Protein AF-A0A383EMK2-F1 (afdb_monomer)

Structure (mmCIF, N/CA/C/O backbone):
data_AF-A0A383EMK2-F1
#
_entry.id   AF-A0A383EMK2-F1
#
loop_
_atom_site.group_PDB
_atom_site.id
_atom_site.type_symbol
_atom_site.label_atom_id
_atom_site.label_alt_id
_atom_site.label_comp_id
_atom_site.label_asym_id
_atom_site.label_entity_id
_atom_site.label_seq_id
_atom_site.pdbx_PDB_ins_code
_atom_site.Cartn_x
_atom_site.Cartn_y
_atom_site.Cartn_z
_atom_site.occupancy
_atom_site.B_iso_or_equiv
_atom_site.auth_seq_id
_atom_site.auth_comp_id
_atom_site.auth_asym_id
_atom_site.auth_atom_id
_atom_site.pdbx_PDB_model_num
ATOM 1 N N . THR A 1 1 ? -12.833 -2.487 5.508 1.00 69.44 1 THR A N 1
ATOM 2 C CA . THR A 1 1 ? -12.033 -3.303 6.457 1.00 69.44 1 THR A CA 1
ATOM 3 C C . THR A 1 1 ? -12.880 -4.365 7.132 1.00 69.44 1 THR A C 1
ATOM 5 O O . THR A 1 1 ? -14.102 -4.265 7.089 1.00 69.44 1 THR A O 1
ATOM 8 N N . LEU A 1 2 ? -12.236 -5.344 7.783 1.00 83.69 2 LEU A N 1
ATOM 9 C CA . LEU A 1 2 ? -12.895 -6.412 8.552 1.00 83.69 2 LEU A CA 1
ATOM 10 C C . LEU A 1 2 ? -13.751 -5.887 9.716 1.00 83.69 2 LEU A C 1
ATOM 12 O O . LEU A 1 2 ? -14.764 -6.492 10.034 1.00 83.69 2 LEU A O 1
ATOM 16 N N . ASP A 1 3 ? -13.375 -4.755 10.318 1.00 90.62 3 ASP A N 1
ATOM 17 C CA . ASP A 1 3 ? -14.084 -4.168 11.465 1.00 90.62 3 ASP A CA 1
ATOM 18 C C . ASP A 1 3 ? -14.957 -2.952 11.113 1.00 90.62 3 ASP A C 1
ATOM 20 O O . ASP A 1 3 ? -15.908 -2.653 11.830 1.00 90.62 3 ASP A O 1
ATOM 24 N N . GLY A 1 4 ? -14.707 -2.272 9.990 1.00 88.44 4 GLY A N 1
ATOM 25 C CA . GLY A 1 4 ? -15.486 -1.094 9.591 1.00 88.44 4 GLY A CA 1
ATOM 26 C C . GLY A 1 4 ? -16.943 -1.422 9.270 1.00 88.44 4 GLY A C 1
ATOM 27 O O . GLY A 1 4 ? -17.842 -0.722 9.728 1.00 88.44 4 GLY A O 1
ATOM 28 N N . TYR A 1 5 ? -17.187 -2.518 8.543 1.00 88.44 5 TYR A N 1
ATOM 29 C CA . TYR A 1 5 ? -18.548 -2.939 8.196 1.00 88.44 5 TYR A CA 1
ATOM 30 C C . TYR A 1 5 ? -19.349 -3.423 9.423 1.00 88.44 5 TYR A C 1
ATOM 32 O O . TYR A 1 5 ? -20.454 -2.919 9.627 1.00 88.44 5 TYR A O 1
ATOM 40 N N . PRO A 1 6 ? -18.818 -4.296 10.307 1.00 88.88 6 PRO A N 1
ATOM 41 C CA . PRO A 1 6 ? -19.489 -4.631 11.566 1.00 88.88 6 PRO A CA 1
ATOM 42 C C . PRO A 1 6 ? -19.769 -3.419 12.465 1.00 88.88 6 PRO A C 1
ATOM 44 O O . PRO A 1 6 ? -20.856 -3.328 13.034 1.00 88.88 6 PRO A O 1
ATOM 47 N N . MET A 1 7 ? -18.834 -2.461 12.563 1.00 89.44 7 MET A N 1
ATOM 48 C CA . MET A 1 7 ? -19.042 -1.232 13.339 1.00 89.44 7 MET A CA 1
ATOM 49 C C . MET A 1 7 ? -20.172 -0.381 12.749 1.00 89.44 7 MET A C 1
ATOM 51 O O . MET A 1 7 ? -21.047 0.069 13.489 1.00 89.44 7 MET A O 1
ATOM 55 N N . ALA A 1 8 ? -20.207 -0.220 11.425 1.00 88.38 8 ALA A N 1
ATOM 56 C CA . ALA A 1 8 ? -21.297 0.471 10.748 1.00 88.38 8 ALA A CA 1
ATOM 57 C C . ALA A 1 8 ? -22.644 -0.225 11.005 1.00 88.38 8 ALA A C 1
ATOM 59 O O . ALA A 1 8 ? -23.593 0.420 11.448 1.00 88.38 8 ALA A O 1
ATOM 60 N N . LYS A 1 9 ? -22.701 -1.555 10.853 1.00 86.56 9 LYS A N 1
ATOM 61 C CA . LYS A 1 9 ? -23.906 -2.364 11.106 1.00 86.56 9 LYS A CA 1
ATOM 62 C C . LYS A 1 9 ? -24.389 -2.305 12.561 1.00 86.56 9 LYS A C 1
ATOM 64 O O . LYS A 1 9 ? -25.575 -2.467 12.820 1.00 86.56 9 LYS A O 1
ATOM 69 N N . SER A 1 10 ? -23.491 -2.032 13.508 1.00 85.50 10 SER A N 1
ATOM 70 C CA . SER A 1 10 ? -23.827 -1.800 14.920 1.00 85.50 10 SER A CA 1
ATOM 71 C C . SER A 1 10 ? -24.432 -0.412 15.208 1.00 85.50 10 SER A C 1
ATOM 73 O O . SER A 1 10 ? -24.594 -0.047 16.372 1.00 85.50 10 SER A O 1
ATOM 75 N N . GLY A 1 11 ? -24.756 0.370 14.170 1.00 84.88 11 GLY A N 1
ATOM 76 C CA . GLY A 1 11 ? -25.331 1.713 14.291 1.00 84.88 11 GLY A CA 1
ATOM 77 C C . GLY A 1 11 ? -24.292 2.812 14.519 1.00 84.88 11 GLY A C 1
ATOM 78 O O . GLY A 1 11 ? -24.632 3.867 15.047 1.00 84.88 11 GLY A O 1
ATOM 79 N N . ARG A 1 12 ? -23.019 2.565 14.170 1.00 87.38 12 ARG A N 1
ATOM 80 C CA . ARG A 1 12 ? -21.920 3.548 14.282 1.00 87.38 12 ARG A CA 1
ATOM 81 C C . ARG A 1 12 ? -21.165 3.782 12.957 1.00 87.38 12 ARG A C 1
ATOM 83 O O . ARG A 1 12 ? -19.934 3.645 12.926 1.00 87.38 12 ARG A O 1
ATOM 90 N N . PRO A 1 13 ? -21.861 4.044 11.833 1.00 88.38 13 PRO A N 1
ATOM 91 C CA . PRO A 1 13 ? -21.222 4.246 10.532 1.00 88.38 13 PRO A CA 1
ATOM 92 C C . PRO A 1 13 ? -20.320 5.486 10.483 1.00 88.38 13 PRO A C 1
ATOM 94 O O . PRO A 1 13 ? -19.224 5.411 9.920 1.00 88.38 13 PRO A O 1
ATOM 97 N N . GLY A 1 14 ? -20.720 6.602 11.099 1.00 88.50 14 GLY A N 1
ATOM 98 C CA . GLY A 1 14 ? -19.934 7.834 11.129 1.00 88.50 14 GLY A CA 1
ATOM 99 C C . GLY A 1 14 ? -18.599 7.633 11.836 1.00 88.50 14 GLY A C 1
ATOM 100 O O . GLY A 1 14 ? -17.550 8.005 11.309 1.00 88.50 14 GLY A O 1
ATOM 101 N N . ARG A 1 15 ? -18.602 6.958 12.986 1.00 89.88 15 ARG A N 1
ATOM 102 C CA . ARG A 1 15 ? -17.390 6.618 13.737 1.00 89.88 15 ARG A CA 1
ATOM 103 C C . ARG A 1 15 ? -16.463 5.707 12.942 1.00 89.88 15 ARG A C 1
ATOM 105 O O . ARG A 1 15 ? -15.258 5.953 12.921 1.00 89.88 15 ARG A O 1
ATOM 112 N N . ALA A 1 16 ? -17.001 4.678 12.285 1.00 90.50 16 ALA A N 1
ATOM 113 C CA . ALA A 1 16 ? -16.208 3.780 11.445 1.00 90.50 16 ALA A CA 1
ATOM 114 C C . ALA A 1 16 ? -15.499 4.554 10.322 1.00 90.50 16 ALA A C 1
ATOM 116 O O . ALA A 1 16 ? -14.305 4.356 10.082 1.00 90.50 16 ALA A O 1
ATOM 117 N N . LEU A 1 17 ? -16.219 5.483 9.690 1.00 90.25 17 LEU A N 1
ATOM 118 C CA . LEU A 1 17 ? -15.704 6.346 8.632 1.00 90.25 17 LEU A CA 1
ATOM 119 C C . LEU A 1 17 ? -14.649 7.334 9.155 1.00 90.25 17 LEU A C 1
ATOM 121 O O . LEU A 1 17 ? -13.588 7.470 8.553 1.00 90.25 17 LEU A O 1
ATOM 125 N N . GLY A 1 18 ? -14.894 7.969 10.303 1.00 91.62 18 GLY A N 1
ATOM 126 C CA . GLY A 1 18 ? -13.952 8.888 10.947 1.00 91.62 18 GLY A CA 1
ATOM 127 C C . GLY A 1 18 ? -12.638 8.222 11.355 1.00 91.62 18 GLY A C 1
ATOM 128 O O . GLY A 1 18 ? -11.560 8.766 11.103 1.00 91.62 18 GLY A O 1
ATOM 129 N N . LEU A 1 19 ? -12.716 7.017 11.933 1.00 92.88 19 LEU A N 1
ATOM 130 C CA . LEU A 1 19 ? -11.541 6.211 12.277 1.00 92.88 19 LEU A CA 1
ATOM 131 C C . LEU A 1 19 ? -10.760 5.831 11.022 1.00 92.88 19 LEU A C 1
ATOM 133 O O . LEU A 1 19 ? -9.536 5.940 11.014 1.00 92.88 19 LEU A O 1
ATOM 137 N N . GLY A 1 20 ? -11.468 5.414 9.968 1.00 93.00 20 GLY A N 1
ATOM 138 C CA . GLY A 1 20 ? -10.861 5.050 8.695 1.00 93.00 20 GLY A CA 1
ATOM 139 C C . GLY A 1 20 ? -10.121 6.222 8.061 1.00 93.00 20 GLY A C 1
ATOM 140 O O . GLY A 1 20 ? -8.910 6.149 7.890 1.00 93.00 20 GLY A O 1
ATOM 141 N N . ILE A 1 21 ? -10.815 7.335 7.806 1.00 92.31 21 ILE A N 1
ATOM 142 C CA . ILE A 1 21 ? -10.234 8.520 7.154 1.00 92.31 21 ILE A CA 1
ATOM 143 C C . ILE A 1 21 ? -9.060 9.079 7.960 1.00 92.31 21 ILE A C 1
ATOM 145 O O . ILE A 1 21 ? -8.007 9.369 7.391 1.00 92.31 21 ILE A O 1
ATOM 149 N N . GLY A 1 22 ? -9.210 9.216 9.281 1.00 93.12 22 GLY A N 1
ATOM 150 C CA . GLY A 1 22 ? -8.139 9.731 10.133 1.00 93.12 22 GLY A CA 1
ATOM 151 C C . GLY A 1 22 ? -6.908 8.821 10.141 1.00 93.12 22 GLY A C 1
ATOM 152 O O . GLY A 1 22 ? -5.779 9.306 10.049 1.00 93.12 22 GLY A O 1
ATOM 153 N N . ALA A 1 23 ? -7.113 7.501 10.182 1.00 94.75 23 ALA A N 1
ATOM 154 C CA . ALA A 1 23 ? -6.021 6.539 10.127 1.00 94.75 23 ALA A CA 1
ATOM 155 C C . ALA A 1 23 ? -5.340 6.520 8.755 1.00 94.75 23 ALA A C 1
ATOM 157 O O . ALA A 1 23 ? -4.110 6.494 8.700 1.00 94.75 23 ALA A O 1
ATOM 158 N N . SER A 1 24 ? -6.107 6.597 7.662 1.00 94.38 24 SER A N 1
ATOM 159 C CA . SER A 1 24 ? -5.567 6.715 6.306 1.00 94.38 24 SER A CA 1
ATOM 160 C C . SER A 1 24 ? -4.728 7.982 6.161 1.00 94.38 24 SER A C 1
ATOM 162 O O . SER A 1 24 ? -3.599 7.901 5.684 1.00 94.38 24 SER A O 1
ATOM 164 N N . LEU A 1 25 ? -5.222 9.139 6.618 1.00 95.00 25 LEU A N 1
ATOM 165 C CA . LEU A 1 25 ? -4.475 10.399 6.562 1.00 95.00 25 LEU A CA 1
ATOM 166 C C . LEU A 1 25 ? -3.134 10.278 7.292 1.00 95.00 25 LEU A C 1
ATOM 168 O O . LEU A 1 25 ? -2.093 10.601 6.723 1.00 95.00 25 LEU A O 1
ATOM 172 N N . PHE A 1 26 ? -3.147 9.762 8.522 1.00 94.56 26 PHE A N 1
ATOM 173 C CA . PHE A 1 26 ? -1.928 9.582 9.306 1.00 94.56 26 PHE A CA 1
ATOM 174 C C . PHE A 1 26 ? -0.954 8.602 8.639 1.00 94.56 26 PHE A C 1
ATOM 176 O O . PHE A 1 26 ? 0.229 8.909 8.509 1.00 94.56 26 PHE A O 1
ATOM 183 N N . GLY A 1 27 ? -1.445 7.454 8.159 1.00 95.19 27 GLY A N 1
ATOM 184 C CA . GLY A 1 27 ? -0.624 6.482 7.434 1.00 95.19 27 GLY A CA 1
ATOM 185 C C . GLY A 1 27 ? -0.005 7.062 6.165 1.00 95.19 27 GLY A C 1
ATOM 186 O O . GLY A 1 27 ? 1.178 6.853 5.903 1.00 95.19 27 GLY A O 1
ATOM 187 N N . GLY A 1 28 ? -0.771 7.878 5.439 1.00 94.88 28 GLY A N 1
ATOM 188 C CA . GLY A 1 28 ? -0.295 8.621 4.276 1.00 94.88 28 GLY A CA 1
ATOM 189 C C . GLY A 1 28 ? 0.852 9.563 4.635 1.00 94.88 28 GLY A C 1
ATOM 190 O O . GLY A 1 28 ? 1.915 9.475 4.027 1.00 94.88 28 GLY A O 1
ATOM 191 N N . VAL A 1 29 ? 0.681 10.399 5.664 1.00 95.69 29 VAL A N 1
ATOM 192 C CA . VAL A 1 29 ? 1.723 11.331 6.135 1.00 95.69 29 VAL A CA 1
ATOM 193 C C . VAL A 1 29 ? 2.997 10.589 6.547 1.00 95.69 29 VAL A C 1
ATOM 195 O O . VAL A 1 29 ? 4.083 10.973 6.122 1.00 95.69 29 VAL A O 1
ATOM 198 N N . ILE A 1 30 ? 2.888 9.505 7.322 1.00 95.06 30 ILE A N 1
ATOM 199 C CA . ILE A 1 30 ? 4.059 8.716 7.741 1.00 95.06 30 ILE A CA 1
ATOM 200 C C . ILE A 1 30 ? 4.774 8.092 6.537 1.00 95.06 30 ILE A C 1
ATOM 202 O O . ILE A 1 30 ? 5.998 8.164 6.451 1.00 95.06 30 I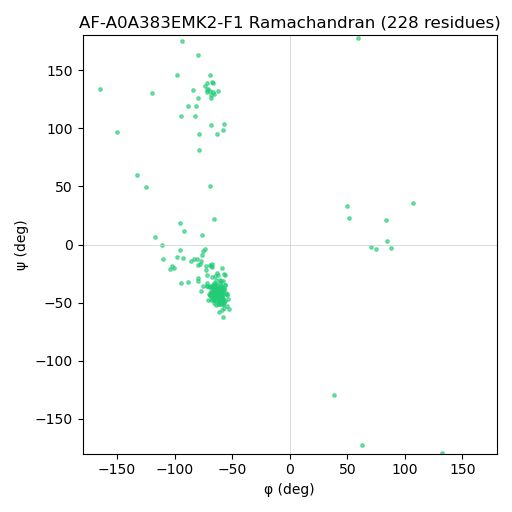LE A O 1
ATOM 206 N N . SER A 1 31 ? 4.034 7.523 5.584 1.00 95.25 31 SER A N 1
ATOM 207 C CA . SER A 1 31 ? 4.643 6.951 4.377 1.00 95.25 31 SER A CA 1
ATOM 208 C C . SER A 1 31 ? 5.314 8.003 3.494 1.00 95.25 31 SER A C 1
ATOM 210 O O . SER A 1 31 ? 6.365 7.734 2.922 1.00 95.25 31 SER A O 1
ATOM 212 N N . TRP A 1 32 ? 4.769 9.221 3.444 1.00 94.81 32 TRP A N 1
ATOM 213 C CA . TRP A 1 32 ? 5.391 10.352 2.759 1.00 94.81 32 TRP A CA 1
ATOM 214 C C . TRP A 1 32 ? 6.691 10.794 3.426 1.00 94.81 32 TRP A C 1
ATOM 216 O O . TRP A 1 32 ? 7.646 11.119 2.727 1.00 94.81 32 TRP A O 1
ATOM 226 N N . LEU A 1 33 ? 6.760 10.773 4.759 1.00 95.00 33 LEU A N 1
ATOM 227 C CA . LEU A 1 33 ? 8.008 11.033 5.481 1.00 95.00 33 LEU A CA 1
ATOM 228 C C . LEU A 1 33 ? 9.064 9.964 5.180 1.00 95.00 33 LEU A C 1
ATOM 230 O O . LEU A 1 33 ? 10.229 10.302 4.974 1.00 95.00 33 LEU A O 1
ATOM 234 N N . PHE A 1 34 ? 8.672 8.687 5.107 1.00 93.62 34 PHE A N 1
ATOM 235 C CA . PHE A 1 34 ? 9.577 7.628 4.654 1.00 93.62 34 PHE A CA 1
ATOM 236 C C . PHE A 1 34 ? 10.026 7.826 3.211 1.00 93.62 34 PHE A C 1
ATOM 238 O O . PHE A 1 34 ? 11.217 7.736 2.947 1.00 93.62 34 PHE A O 1
ATOM 245 N N . LEU A 1 35 ? 9.119 8.153 2.292 1.00 93.50 35 LEU A N 1
ATOM 246 C CA . LEU A 1 35 ? 9.479 8.462 0.911 1.00 93.50 35 LEU A CA 1
ATOM 247 C C . LEU A 1 35 ? 10.472 9.618 0.835 1.00 93.50 35 LEU A C 1
ATOM 249 O O . LEU A 1 35 ? 11.525 9.469 0.230 1.00 93.50 35 LEU A O 1
ATOM 253 N N . TRP A 1 36 ? 10.178 10.739 1.490 1.00 93.88 36 TRP A N 1
ATOM 254 C CA . TRP A 1 36 ? 11.055 11.907 1.479 1.00 93.88 36 TRP A CA 1
ATOM 255 C C . TRP A 1 36 ? 12.445 11.603 2.055 1.00 93.88 36 TRP A C 1
ATOM 257 O O . TRP A 1 36 ? 13.442 12.041 1.493 1.00 93.88 36 TRP A O 1
ATOM 267 N N . SER A 1 37 ? 12.520 10.822 3.136 1.00 93.12 37 SER A N 1
ATOM 268 C CA . SER A 1 37 ? 13.795 10.485 3.788 1.00 93.12 37 SER A CA 1
ATOM 269 C C . SER A 1 37 ? 14.589 9.373 3.099 1.00 93.12 37 SER A C 1
ATOM 271 O O . SER A 1 37 ? 15.813 9.357 3.205 1.00 93.12 37 SER A O 1
ATOM 273 N N . LEU A 1 38 ? 13.925 8.436 2.417 1.00 91.75 38 LEU A N 1
ATOM 274 C CA . LEU A 1 38 ? 14.565 7.267 1.808 1.00 91.75 38 LEU A CA 1
ATOM 275 C C . LEU A 1 38 ? 14.798 7.418 0.301 1.00 91.75 38 LEU A C 1
ATOM 277 O O . LEU A 1 38 ? 15.651 6.715 -0.233 1.00 91.75 38 LEU A O 1
ATOM 281 N N . ALA A 1 39 ? 14.092 8.322 -0.385 1.00 89.56 39 ALA A N 1
ATOM 282 C CA . ALA A 1 39 ? 14.208 8.479 -1.835 1.00 89.56 39 ALA A CA 1
ATOM 283 C C . ALA A 1 39 ? 15.637 8.818 -2.283 1.00 89.56 39 ALA A C 1
ATOM 285 O O . ALA A 1 39 ? 16.156 8.151 -3.173 1.00 89.56 39 ALA A O 1
ATOM 286 N N . GLU A 1 40 ? 16.284 9.808 -1.660 1.00 89.81 40 GLU A N 1
ATOM 287 C CA . GLU A 1 40 ? 17.647 10.228 -2.021 1.00 89.81 40 GLU A CA 1
ATOM 288 C C . GLU A 1 40 ? 18.694 9.128 -1.737 1.00 89.81 40 GLU A C 1
ATOM 290 O O . GLU A 1 40 ? 19.391 8.733 -2.674 1.00 89.81 40 GLU A O 1
ATOM 295 N N . PRO A 1 41 ? 18.751 8.516 -0.534 1.00 90.69 41 PRO A N 1
ATOM 296 C CA . PRO A 1 41 ? 19.665 7.399 -0.282 1.00 90.69 41 PRO A CA 1
ATOM 297 C C . PRO A 1 41 ? 19.481 6.202 -1.226 1.00 90.69 41 PRO A C 1
ATOM 299 O O . PRO A 1 41 ? 20.466 5.570 -1.615 1.00 90.69 41 PRO A O 1
ATOM 302 N N . LEU A 1 42 ? 18.237 5.860 -1.590 1.00 88.50 42 LEU A N 1
ATOM 303 C CA . LEU A 1 42 ? 17.991 4.782 -2.551 1.00 88.50 42 LEU A CA 1
ATOM 304 C C . LEU A 1 42 ? 18.377 5.180 -3.979 1.00 88.50 42 LEU A C 1
ATOM 306 O O . LEU A 1 42 ? 18.883 4.330 -4.710 1.00 88.50 42 LEU A O 1
ATOM 310 N N . ALA A 1 43 ? 18.179 6.438 -4.374 1.00 88.25 43 ALA A N 1
ATOM 311 C CA . ALA A 1 43 ? 18.588 6.918 -5.690 1.00 88.25 43 ALA A CA 1
ATOM 312 C C . ALA A 1 43 ? 20.113 6.840 -5.846 1.00 88.25 43 ALA A C 1
ATOM 314 O O . ALA A 1 43 ? 20.602 6.317 -6.847 1.00 88.25 43 ALA A O 1
ATOM 315 N N . ASP A 1 44 ? 20.873 7.228 -4.822 1.00 89.19 44 ASP A N 1
ATOM 316 C CA . ASP A 1 44 ? 22.331 7.065 -4.813 1.00 89.19 44 ASP A CA 1
ATOM 317 C C . ASP A 1 44 ? 22.749 5.594 -4.899 1.00 89.19 44 ASP A C 1
ATOM 319 O O . ASP A 1 44 ? 23.726 5.253 -5.574 1.00 89.19 44 ASP A O 1
ATOM 323 N N . LEU A 1 45 ? 22.009 4.699 -4.238 1.00 88.31 45 LEU A N 1
ATOM 324 C CA . LEU A 1 45 ? 22.244 3.261 -4.338 1.00 88.31 45 LEU A CA 1
ATOM 325 C C . LEU A 1 45 ? 21.964 2.741 -5.755 1.00 88.31 45 LEU A C 1
ATOM 327 O O . LEU A 1 45 ? 22.743 1.927 -6.248 1.00 88.31 45 LEU A O 1
ATOM 331 N N . SER A 1 46 ? 20.919 3.242 -6.424 1.00 86.12 46 SER A N 1
ATOM 332 C CA . SER A 1 46 ? 20.531 2.835 -7.785 1.00 86.12 46 SER A CA 1
ATOM 333 C C . SER A 1 46 ? 21.664 3.013 -8.801 1.00 86.12 46 SER A C 1
ATOM 335 O O . SER A 1 46 ? 21.851 2.169 -9.676 1.00 86.12 46 SER A O 1
ATOM 337 N N . THR A 1 47 ? 22.490 4.054 -8.629 1.00 86.06 47 THR A N 1
ATOM 338 C CA . THR A 1 47 ? 23.638 4.340 -9.508 1.00 86.06 47 THR A CA 1
ATOM 339 C C . THR A 1 47 ? 24.765 3.314 -9.393 1.00 86.06 47 THR A C 1
ATOM 341 O O . THR A 1 47 ? 25.611 3.216 -10.280 1.00 86.06 47 THR A O 1
ATOM 344 N N . LYS A 1 48 ? 24.784 2.543 -8.300 1.00 89.44 48 LYS A N 1
ATOM 345 C CA . LYS A 1 48 ? 25.774 1.492 -8.029 1.00 89.44 48 LYS A CA 1
ATOM 346 C C . LYS A 1 48 ? 25.261 0.102 -8.401 1.00 89.44 48 LYS A C 1
ATOM 348 O O . LYS A 1 48 ? 26.054 -0.836 -8.394 1.00 89.44 48 LYS A O 1
ATOM 353 N N . LEU A 1 49 ? 23.964 -0.035 -8.692 1.00 87.50 49 LEU A N 1
ATOM 354 C CA . LEU A 1 49 ? 23.357 -1.309 -9.063 1.00 87.50 49 LEU A CA 1
AT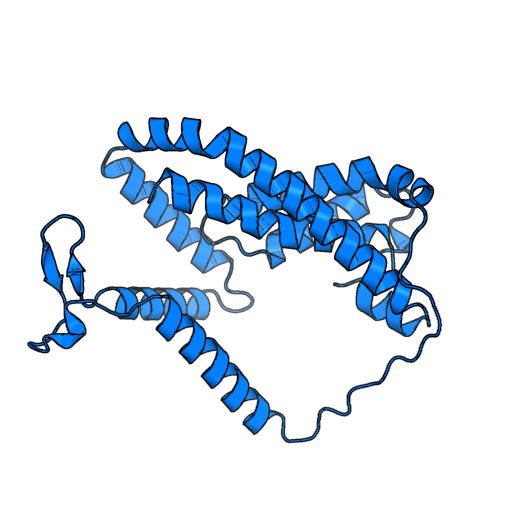OM 355 C C . LEU A 1 49 ? 23.803 -1.729 -10.463 1.00 87.50 49 LEU A C 1
ATOM 357 O O . LEU A 1 49 ? 23.744 -0.955 -11.420 1.00 87.50 49 LEU A O 1
ATOM 361 N N . GLY A 1 50 ? 24.239 -2.979 -10.583 1.00 88.44 50 GLY A N 1
ATOM 362 C CA . GLY A 1 50 ? 24.625 -3.578 -11.852 1.00 88.44 50 GLY A CA 1
ATOM 363 C C . GLY A 1 50 ? 23.479 -4.340 -12.529 1.00 88.44 50 GLY A C 1
ATOM 364 O O . GLY A 1 50 ? 22.415 -4.553 -11.942 1.00 88.44 50 GLY A O 1
ATOM 365 N N . PRO A 1 51 ? 23.702 -4.854 -13.753 1.00 86.81 51 PRO A N 1
ATOM 366 C CA . PRO A 1 51 ? 22.715 -5.669 -14.467 1.00 86.81 51 PRO A CA 1
ATOM 367 C C . PRO A 1 51 ? 22.240 -6.901 -13.681 1.00 86.81 51 PRO A C 1
ATOM 369 O O . PRO A 1 51 ? 21.073 -7.278 -13.766 1.00 86.81 51 PRO A O 1
ATOM 372 N N . PHE A 1 52 ? 23.132 -7.522 -12.898 1.00 90.38 52 PHE A N 1
ATOM 373 C CA . PHE A 1 52 ? 22.797 -8.675 -12.057 1.00 90.38 52 PHE A CA 1
ATOM 374 C C . PHE A 1 52 ? 21.831 -8.311 -10.919 1.00 90.38 52 PHE A C 1
ATOM 376 O O . PHE A 1 52 ? 20.938 -9.099 -10.594 1.00 90.38 52 PHE A O 1
ATOM 383 N N . ASP A 1 53 ? 21.964 -7.112 -10.350 1.00 87.81 53 ASP A N 1
ATOM 384 C CA . ASP A 1 53 ? 21.089 -6.635 -9.281 1.00 87.81 53 ASP A CA 1
ATOM 385 C C . ASP A 1 53 ? 19.692 -6.340 -9.829 1.00 87.81 53 ASP A C 1
ATOM 387 O O . ASP A 1 53 ? 18.709 -6.864 -9.304 1.00 87.81 53 ASP A O 1
ATOM 391 N N . TYR A 1 54 ? 19.597 -5.617 -10.953 1.00 84.31 54 TYR A N 1
ATOM 392 C CA . TYR A 1 54 ? 18.320 -5.375 -11.636 1.00 84.31 54 TYR A CA 1
ATOM 393 C C . TYR A 1 54 ? 17.640 -6.680 -12.068 1.00 84.31 54 TYR A C 1
ATOM 395 O O . TYR A 1 54 ? 16.425 -6.824 -11.908 1.00 84.31 54 TYR A O 1
ATOM 403 N N . PHE A 1 55 ? 18.404 -7.664 -12.557 1.00 87.38 55 PHE A N 1
ATOM 404 C CA . PHE A 1 55 ? 17.873 -8.993 -12.866 1.00 87.38 55 PHE A CA 1
ATOM 405 C C . PHE A 1 55 ? 17.297 -9.674 -11.620 1.00 87.38 55 PHE A C 1
ATOM 407 O O . PHE A 1 55 ? 16.161 -10.148 -11.646 1.00 87.38 55 PHE A O 1
ATOM 414 N N . SER A 1 56 ? 18.045 -9.682 -10.515 1.00 89.06 56 SER A N 1
ATOM 415 C CA . SER A 1 56 ? 17.628 -10.313 -9.259 1.00 89.06 56 SER A CA 1
ATOM 416 C C . SER A 1 56 ? 16.403 -9.629 -8.649 1.00 89.06 56 SER A C 1
ATOM 418 O O . SER A 1 56 ? 15.479 -10.308 -8.202 1.00 89.06 56 SER A O 1
ATOM 420 N N . MET A 1 57 ? 16.347 -8.294 -8.682 1.00 84.94 57 MET A N 1
ATOM 421 C CA . MET A 1 57 ? 15.197 -7.509 -8.223 1.00 84.94 57 MET A CA 1
ATOM 422 C C . MET A 1 57 ? 13.959 -7.766 -9.082 1.00 84.94 57 MET A C 1
ATOM 424 O O . MET A 1 57 ? 12.875 -7.976 -8.542 1.00 84.94 57 MET A O 1
ATOM 428 N N . THR A 1 58 ? 14.119 -7.823 -10.406 1.00 84.31 58 THR A N 1
ATOM 429 C CA . THR A 1 58 ? 13.019 -8.137 -11.330 1.00 84.31 58 THR A CA 1
ATOM 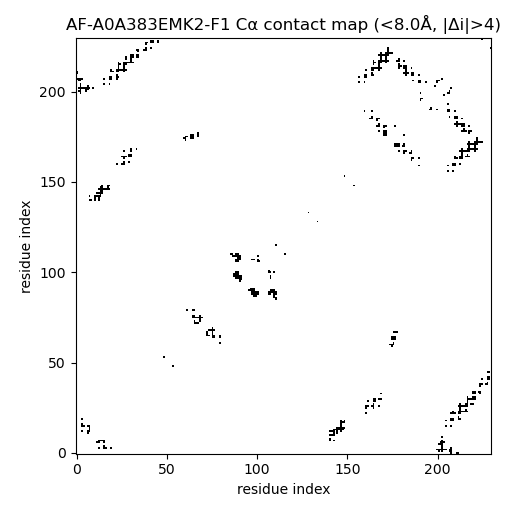430 C C . THR A 1 58 ? 12.514 -9.563 -11.114 1.00 84.31 58 THR A C 1
ATOM 432 O O . THR A 1 58 ? 11.308 -9.789 -11.044 1.00 84.31 58 THR A O 1
ATOM 435 N N . LEU A 1 59 ? 13.415 -10.534 -10.943 1.00 85.62 59 LEU A N 1
ATOM 436 C CA . LEU A 1 59 ? 13.051 -11.925 -10.673 1.00 85.62 59 LEU A CA 1
ATOM 437 C C . LEU A 1 59 ? 12.317 -12.068 -9.332 1.00 85.62 59 LEU A C 1
ATOM 439 O O . LEU A 1 59 ? 11.299 -12.757 -9.262 1.00 85.62 59 LEU A O 1
ATOM 443 N N . LEU A 1 60 ? 12.794 -11.386 -8.287 1.00 84.75 60 LEU A N 1
ATOM 444 C CA . LEU A 1 60 ? 12.125 -11.334 -6.988 1.00 84.75 60 LEU A CA 1
ATOM 445 C C . LEU A 1 60 ? 10.735 -10.699 -7.105 1.00 84.75 60 LEU A C 1
ATOM 447 O O . LEU A 1 60 ? 9.772 -11.253 -6.582 1.00 84.75 60 LEU A O 1
ATOM 451 N N . ALA A 1 61 ? 10.609 -9.581 -7.823 1.00 81.00 61 ALA A N 1
ATOM 452 C CA . ALA A 1 61 ? 9.330 -8.921 -8.072 1.00 81.00 61 ALA A CA 1
ATOM 453 C C . ALA A 1 61 ? 8.335 -9.859 -8.772 1.00 81.00 61 ALA A C 1
ATOM 455 O O . ALA A 1 61 ? 7.194 -9.992 -8.329 1.00 81.00 61 ALA A O 1
ATOM 456 N N . LEU A 1 62 ? 8.773 -10.566 -9.819 1.00 79.50 62 LEU A N 1
ATOM 457 C CA . LEU A 1 62 ? 7.951 -11.549 -10.530 1.00 79.50 62 LEU A CA 1
ATOM 458 C C . LEU A 1 62 ? 7.529 -12.713 -9.619 1.00 79.50 62 LEU A C 1
ATOM 460 O O . LEU A 1 62 ? 6.364 -13.112 -9.631 1.00 79.50 62 LEU A O 1
ATOM 464 N N . ALA A 1 63 ? 8.441 -13.220 -8.785 1.00 80.38 63 ALA A N 1
ATOM 465 C CA . ALA A 1 63 ? 8.138 -14.269 -7.813 1.00 80.38 63 ALA A CA 1
ATOM 466 C C . ALA A 1 63 ? 7.134 -13.808 -6.739 1.00 80.38 63 ALA A C 1
ATOM 468 O O . ALA A 1 63 ? 6.255 -14.574 -6.342 1.00 80.38 63 ALA A O 1
ATOM 469 N N . LEU A 1 64 ? 7.220 -12.554 -6.288 1.00 76.56 64 LEU A N 1
ATOM 470 C CA . LEU A 1 64 ? 6.271 -11.985 -5.330 1.00 76.56 64 LEU A CA 1
ATOM 471 C C . LEU A 1 64 ? 4.888 -11.785 -5.960 1.00 76.56 64 LEU A C 1
ATOM 473 O O . LEU A 1 64 ? 3.898 -12.198 -5.358 1.00 76.56 64 LEU A O 1
ATOM 477 N N . ILE A 1 65 ? 4.804 -11.267 -7.192 1.00 73.00 65 ILE A N 1
ATOM 478 C CA . ILE A 1 65 ? 3.537 -11.138 -7.942 1.00 73.00 65 ILE A CA 1
ATOM 479 C C . ILE A 1 65 ? 2.814 -12.488 -8.030 1.00 73.00 65 ILE A C 1
ATOM 481 O O . ILE A 1 65 ? 1.608 -12.574 -7.788 1.00 73.00 65 ILE A O 1
ATOM 485 N N . ALA A 1 66 ? 3.553 -13.558 -8.318 1.00 68.56 66 ALA A N 1
ATOM 486 C CA . ALA A 1 66 ? 3.018 -14.912 -8.352 1.00 68.56 66 ALA A CA 1
ATOM 487 C C . ALA A 1 66 ? 2.432 -15.378 -7.011 1.00 68.56 66 ALA A C 1
ATOM 489 O O . ALA A 1 66 ? 1.406 -16.061 -6.986 1.00 68.56 66 ALA A O 1
ATOM 490 N N . GLY A 1 67 ? 3.071 -14.999 -5.903 1.00 65.12 67 GLY A N 1
ATOM 491 C CA . GLY A 1 67 ? 2.624 -15.322 -4.548 1.00 65.12 67 GLY A CA 1
ATOM 492 C C . GLY A 1 67 ? 1.381 -14.546 -4.103 1.00 65.12 67 GLY A C 1
ATOM 493 O O . GLY A 1 67 ? 0.615 -15.044 -3.281 1.00 65.12 67 GLY A O 1
ATOM 494 N N . VAL A 1 68 ? 1.136 -13.355 -4.659 1.00 62.81 68 VAL A N 1
ATOM 495 C CA . VAL A 1 68 ? -0.015 -12.500 -4.299 1.00 62.81 68 VAL A CA 1
ATOM 496 C C . VAL A 1 68 ? -1.321 -12.928 -4.983 1.00 62.81 68 VAL A C 1
ATOM 498 O O . VAL A 1 68 ? -2.405 -12.516 -4.566 1.00 62.81 68 VAL A O 1
ATOM 501 N N . GLY A 1 69 ? -1.251 -13.817 -5.979 1.00 56.81 69 GLY A N 1
ATOM 502 C CA . GLY A 1 69 ? -2.380 -14.333 -6.759 1.00 56.81 69 GLY A CA 1
ATOM 503 C C . GLY A 1 69 ? -3.353 -15.264 -6.017 1.00 56.81 69 GLY A C 1
ATOM 504 O O . GLY A 1 69 ? -3.671 -16.329 -6.535 1.00 56.81 69 GLY A O 1
ATOM 505 N N . GLY A 1 70 ? -3.857 -14.875 -4.842 1.00 61.22 70 GLY A N 1
ATOM 506 C CA . GLY A 1 70 ? -5.018 -15.472 -4.167 1.00 61.22 70 GLY A CA 1
ATOM 507 C C . GLY A 1 70 ? -5.135 -17.002 -4.263 1.00 61.22 70 GLY A C 1
ATOM 508 O O . GLY A 1 70 ? -4.202 -17.738 -3.965 1.00 61.22 70 GLY A O 1
ATOM 509 N N . SER A 1 71 ? -6.308 -17.495 -4.671 1.00 58.66 71 SER A N 1
ATOM 510 C CA . SER A 1 71 ? -6.626 -18.931 -4.737 1.00 58.66 71 SER A CA 1
ATOM 511 C C . SER A 1 71 ? -5.993 -19.683 -5.916 1.00 58.66 71 SER A C 1
ATOM 513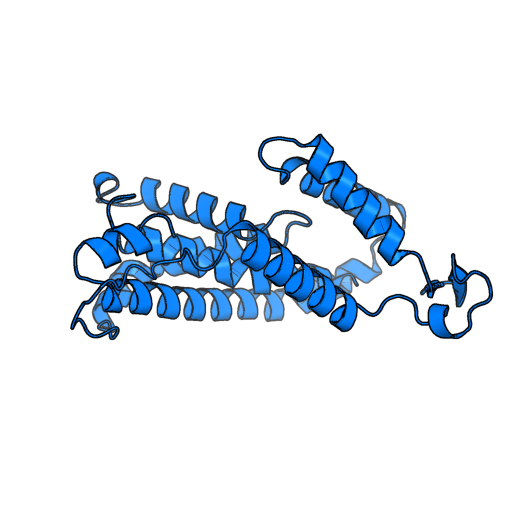 O O . SER A 1 71 ? -6.143 -20.901 -6.005 1.00 58.66 71 SER A O 1
ATOM 515 N N . SER A 1 72 ? -5.312 -18.996 -6.843 1.00 69.56 72 SER A N 1
ATOM 516 C CA . SER A 1 72 ? -4.692 -19.630 -8.010 1.00 69.56 72 SER A CA 1
ATOM 517 C C . SER A 1 72 ? -3.447 -18.860 -8.471 1.00 69.56 72 SER A C 1
ATOM 519 O O . SER A 1 72 ? -3.571 -17.917 -9.261 1.00 69.56 72 SER A O 1
ATOM 521 N N . PRO A 1 73 ? -2.236 -19.287 -8.064 1.00 71.06 73 PRO A N 1
ATOM 522 C CA . PRO A 1 73 ? -0.990 -18.643 -8.484 1.00 71.06 73 PRO A CA 1
ATOM 523 C C . PRO A 1 73 ? -0.825 -18.634 -10.011 1.00 71.06 73 PRO A C 1
ATOM 525 O O . PRO A 1 73 ? -0.304 -17.676 -10.573 1.00 71.06 73 PRO A O 1
ATOM 528 N N . ALA A 1 74 ? -1.356 -19.646 -10.710 1.00 79.25 74 ALA A N 1
ATOM 529 C CA . ALA A 1 74 ? -1.357 -19.710 -12.172 1.00 79.25 74 ALA A CA 1
ATOM 530 C C . ALA A 1 74 ? -2.084 -18.520 -12.829 1.00 79.25 74 ALA A C 1
ATOM 532 O O . ALA A 1 74 ? -1.622 -18.004 -13.845 1.00 79.25 74 ALA A O 1
ATOM 533 N N . LYS A 1 75 ? -3.190 -18.042 -12.239 1.00 75.94 75 LYS A N 1
ATOM 534 C CA . LYS A 1 75 ? -3.899 -16.851 -12.738 1.00 75.94 75 LYS A CA 1
ATOM 535 C C . LYS A 1 75 ? -3.085 -15.577 -12.515 1.00 75.94 75 LYS A C 1
ATOM 537 O O . LYS A 1 75 ? -3.098 -14.707 -13.379 1.00 75.94 75 LYS A O 1
ATOM 542 N N . GLY A 1 76 ? -2.365 -15.491 -11.394 1.00 75.81 76 GLY A N 1
ATOM 543 C CA . GLY A 1 76 ? -1.442 -14.389 -11.108 1.00 75.81 76 GLY A CA 1
ATOM 544 C C . GLY A 1 76 ? -0.312 -14.310 -12.134 1.00 75.81 76 GLY A C 1
ATOM 545 O O . GLY A 1 76 ? -0.099 -13.256 -12.728 1.00 75.81 76 GLY A O 1
ATOM 546 N N . TRP A 1 77 ? 0.337 -15.443 -12.423 1.00 77.31 77 TRP A N 1
ATOM 547 C CA . TRP A 1 77 ? 1.349 -15.537 -13.480 1.00 77.31 77 TRP A CA 1
ATOM 548 C C . TRP A 1 77 ? 0.796 -15.146 -14.849 1.00 77.31 77 TRP A C 1
ATOM 550 O O . TRP A 1 77 ? 1.398 -14.320 -15.528 1.00 77.31 77 TRP A O 1
ATOM 560 N N . LEU A 1 78 ? -0.356 -15.695 -15.250 1.00 84.75 78 LEU A N 1
ATOM 561 C CA . LEU A 1 78 ? -0.965 -15.382 -16.545 1.00 84.75 78 LEU A CA 1
ATOM 562 C C . LEU A 1 78 ? -1.274 -13.885 -16.677 1.00 84.75 78 LEU A C 1
ATOM 564 O O . LEU A 1 78 ? -0.942 -13.282 -17.693 1.00 84.75 78 LEU A O 1
ATOM 568 N N . ALA A 1 79 ? -1.860 -13.275 -15.644 1.00 80.62 79 ALA A N 1
ATOM 569 C CA . ALA A 1 79 ? -2.129 -11.840 -15.625 1.00 80.62 79 ALA A CA 1
ATOM 570 C C . ALA A 1 79 ? -0.835 -11.012 -15.692 1.00 80.62 79 ALA A C 1
ATOM 572 O O . ALA A 1 79 ? -0.781 -10.031 -16.430 1.00 80.62 79 ALA A O 1
ATOM 573 N N . GLY A 1 80 ? 0.217 -11.432 -14.981 1.00 79.81 80 GLY A N 1
ATOM 574 C CA . GLY A 1 80 ? 1.539 -10.807 -15.039 1.00 79.81 80 GLY A CA 1
ATOM 575 C C . GLY A 1 80 ? 2.169 -10.880 -16.432 1.00 79.81 80 GLY A C 1
ATOM 576 O O . GLY A 1 80 ? 2.638 -9.865 -16.941 1.00 79.81 80 GLY A O 1
ATOM 577 N N . PHE A 1 81 ? 2.118 -12.043 -17.088 1.00 85.12 81 PHE A N 1
ATOM 578 C CA . PHE A 1 81 ? 2.614 -12.214 -18.458 1.00 85.12 81 PHE A CA 1
ATOM 579 C C . PHE A 1 81 ? 1.823 -11.388 -19.471 1.00 85.12 81 PHE A C 1
ATOM 581 O O . PHE A 1 81 ? 2.429 -10.755 -20.331 1.00 85.12 81 PHE A O 1
ATOM 588 N N . ILE A 1 82 ? 0.492 -11.350 -19.357 1.00 86.00 82 ILE A N 1
ATOM 589 C CA . ILE A 1 82 ? -0.351 -10.504 -20.213 1.00 86.00 82 ILE A CA 1
ATOM 590 C C . ILE A 1 82 ? 0.001 -9.028 -19.999 1.00 86.00 82 ILE A C 1
ATOM 592 O O . ILE A 1 82 ? 0.197 -8.305 -20.969 1.00 86.00 82 ILE A O 1
ATOM 596 N N . GLY A 1 83 ? 0.137 -8.585 -18.746 1.00 84.00 83 GLY A N 1
ATOM 597 C CA . GLY A 1 83 ? 0.526 -7.212 -18.422 1.00 84.00 83 GLY A CA 1
ATOM 598 C C . GLY A 1 83 ? 1.894 -6.837 -18.993 1.00 84.00 83 GLY A C 1
ATOM 599 O O . GLY A 1 83 ? 2.027 -5.791 -19.621 1.00 84.00 83 GLY A O 1
ATOM 600 N N . MET A 1 84 ? 2.887 -7.718 -18.845 1.00 83.00 84 MET A N 1
ATOM 601 C CA . MET A 1 84 ? 4.220 -7.535 -19.421 1.00 83.00 84 MET A CA 1
ATOM 602 C C . MET A 1 84 ? 4.161 -7.462 -20.946 1.00 83.00 84 MET A C 1
ATOM 604 O O . MET A 1 84 ? 4.729 -6.547 -21.531 1.00 83.00 84 MET A O 1
ATOM 608 N N . PHE A 1 85 ? 3.435 -8.378 -21.589 1.00 86.12 85 PHE A N 1
ATOM 609 C CA . PHE A 1 85 ? 3.271 -8.386 -23.040 1.00 86.12 85 PHE A CA 1
ATOM 610 C C . PHE A 1 85 ? 2.627 -7.090 -23.548 1.00 86.12 85 PHE A C 1
ATOM 612 O O . PHE A 1 85 ? 3.098 -6.511 -24.524 1.00 86.12 85 PHE A O 1
ATOM 619 N N . CYS A 1 86 ? 1.615 -6.583 -22.842 1.00 85.25 86 CYS A N 1
ATOM 620 C CA . CYS A 1 86 ? 0.981 -5.301 -23.140 1.00 85.25 86 CYS A CA 1
ATOM 621 C C . CYS A 1 86 ? 1.880 -4.084 -22.859 1.00 85.25 86 CYS A C 1
ATOM 623 O O . CYS A 1 86 ? 1.582 -3.013 -23.367 1.00 85.25 86 CYS A O 1
ATOM 625 N N . ALA A 1 87 ? 2.955 -4.207 -22.076 1.00 84.62 87 ALA A N 1
ATOM 626 C CA . ALA A 1 87 ? 3.881 -3.107 -21.781 1.00 84.62 87 ALA A CA 1
ATOM 627 C C . ALA A 1 87 ? 5.083 -3.033 -22.743 1.00 84.62 87 ALA A C 1
ATOM 629 O O . ALA A 1 87 ? 5.819 -2.051 -22.725 1.00 84.62 87 ALA A O 1
ATOM 630 N N . LEU A 1 88 ? 5.301 -4.063 -23.568 1.00 86.38 88 LEU A N 1
ATOM 631 C CA . LEU A 1 88 ? 6.426 -4.139 -24.506 1.00 86.38 88 LEU A CA 1
ATOM 632 C C . LEU A 1 88 ? 6.344 -3.196 -25.724 1.00 86.38 88 LEU A C 1
ATOM 634 O O . LEU A 1 88 ? 7.415 -2.794 -26.185 1.00 86.38 88 LEU A O 1
ATOM 638 N N . PRO A 1 89 ? 5.161 -2.874 -26.291 1.00 91.00 89 PRO A N 1
ATOM 639 C CA . PRO A 1 89 ? 5.084 -1.991 -27.452 1.00 91.00 89 PRO A CA 1
ATOM 640 C C . PRO A 1 89 ? 5.612 -0.580 -27.173 1.00 91.00 89 PRO A C 1
ATOM 642 O O . PRO A 1 89 ? 5.207 0.038 -26.189 1.00 91.00 89 PRO A O 1
ATOM 645 N N . GLY A 1 90 ? 6.470 -0.070 -28.061 1.00 89.75 90 GLY A N 1
ATOM 646 C CA . GLY A 1 90 ? 7.047 1.279 -28.000 1.00 89.75 90 GLY A CA 1
ATOM 647 C C . GLY A 1 90 ? 8.562 1.311 -28.207 1.00 89.75 90 GLY A C 1
ATOM 648 O O . GLY A 1 90 ? 9.205 0.283 -28.432 1.00 89.75 90 GLY A O 1
ATOM 649 N N . ALA A 1 91 ? 9.148 2.506 -28.145 1.00 86.25 91 ALA A N 1
ATOM 650 C CA . ALA A 1 91 ? 10.597 2.685 -28.202 1.00 86.25 91 ALA A CA 1
ATOM 651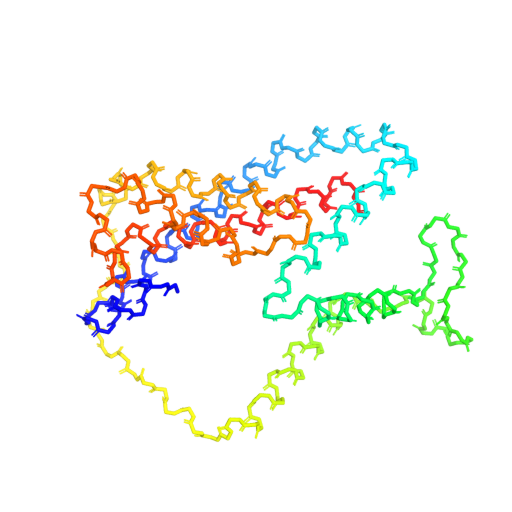 C C . ALA A 1 91 ? 11.277 2.204 -26.909 1.00 86.25 91 ALA A C 1
ATOM 653 O O . ALA A 1 91 ? 10.862 2.545 -25.799 1.00 86.25 91 ALA A O 1
ATOM 654 N N . HIS A 1 92 ? 12.356 1.429 -27.036 1.00 84.06 92 HIS A N 1
ATOM 655 C CA . HIS A 1 92 ? 13.115 0.981 -25.874 1.00 84.06 92 HIS A CA 1
ATOM 656 C C . HIS A 1 92 ? 13.786 2.162 -25.147 1.00 84.06 92 HIS A C 1
ATOM 658 O O . HIS A 1 92 ? 14.547 2.886 -25.790 1.00 84.06 92 HIS A O 1
ATOM 664 N N . PRO A 1 93 ? 13.633 2.314 -23.814 1.00 76.25 93 PRO A N 1
ATOM 665 C CA . PRO A 1 93 ? 14.175 3.469 -23.092 1.00 76.25 93 PRO A CA 1
ATOM 666 C C . PRO A 1 93 ? 15.696 3.633 -23.196 1.00 76.25 93 PRO A C 1
ATOM 668 O O . PRO A 1 93 ? 16.183 4.757 -23.184 1.00 76.25 93 PRO A O 1
ATOM 671 N N . ALA A 1 94 ? 16.450 2.530 -23.308 1.00 76.31 94 ALA A N 1
ATOM 672 C CA . ALA A 1 94 ? 17.913 2.589 -23.343 1.00 76.31 94 ALA A CA 1
ATOM 673 C C . ALA A 1 94 ? 18.510 2.623 -24.760 1.00 76.31 94 ALA A C 1
ATOM 675 O O . ALA A 1 94 ? 19.562 3.220 -24.955 1.00 76.31 94 ALA A O 1
ATOM 676 N N . SER A 1 95 ? 17.881 1.966 -25.742 1.00 83.44 95 SER A N 1
ATOM 677 C CA . SER A 1 95 ? 18.433 1.849 -27.107 1.00 83.44 95 SER A CA 1
ATOM 678 C C . SER A 1 95 ? 17.670 2.653 -28.158 1.00 83.44 95 SER A C 1
ATOM 680 O O . SER A 1 95 ? 18.161 2.797 -29.270 1.00 83.44 95 SER A O 1
ATOM 682 N N . GLY A 1 96 ? 16.474 3.157 -27.843 1.00 83.12 96 GLY A N 1
ATOM 683 C CA . GLY A 1 96 ? 15.607 3.872 -28.784 1.00 83.12 96 GLY A CA 1
ATOM 684 C C . GLY A 1 96 ? 14.983 2.994 -29.873 1.00 83.12 96 GLY A C 1
ATOM 685 O O . GLY A 1 96 ? 14.196 3.488 -30.673 1.00 83.12 96 GLY A O 1
ATOM 686 N N . GLU A 1 97 ? 15.303 1.699 -29.913 1.00 86.94 97 GLU A N 1
ATOM 687 C CA . GLU A 1 97 ? 14.788 0.794 -30.938 1.00 86.94 97 GLU A CA 1
ATOM 688 C C . GLU A 1 97 ? 13.289 0.517 -30.737 1.00 86.94 97 GLU A C 1
ATOM 690 O O . GLU A 1 97 ? 12.874 0.216 -29.609 1.00 86.94 97 GLU A O 1
ATOM 695 N N . PRO A 1 98 ? 12.474 0.575 -31.806 1.00 86.75 98 PRO A N 1
ATOM 696 C CA . PRO A 1 98 ? 11.054 0.269 -31.726 1.00 86.75 98 PRO A CA 1
ATOM 697 C C . PRO A 1 98 ? 10.839 -1.226 -31.473 1.00 86.75 98 PRO A C 1
ATOM 699 O O . PRO A 1 98 ? 11.410 -2.086 -32.146 1.00 86.75 98 PRO A O 1
ATOM 702 N N . ARG A 1 99 ? 9.976 -1.550 -30.510 1.00 90.25 99 ARG A N 1
ATOM 703 C CA . ARG A 1 99 ? 9.588 -2.921 -30.167 1.00 90.25 99 ARG A CA 1
ATOM 704 C C . ARG A 1 99 ? 8.098 -3.096 -30.364 1.00 90.25 99 ARG A C 1
ATOM 706 O O . ARG A 1 99 ? 7.318 -2.300 -29.860 1.00 90.25 99 ARG A O 1
ATOM 713 N N . LEU A 1 100 ? 7.705 -4.154 -31.075 1.00 88.19 100 LEU A N 1
ATOM 714 C CA . LEU A 1 100 ? 6.299 -4.526 -31.287 1.00 88.19 100 LEU A CA 1
ATOM 715 C C . LEU A 1 100 ? 5.408 -3.357 -31.766 1.00 88.19 100 LEU A C 1
ATOM 717 O O . LEU A 1 100 ? 4.233 -3.306 -31.419 1.00 88.19 100 LEU A O 1
ATOM 721 N N . THR A 1 101 ? 5.950 -2.417 -32.548 1.00 87.38 101 THR A N 1
ATOM 722 C CA . THR A 1 101 ? 5.181 -1.287 -33.107 1.00 87.38 101 THR A CA 1
ATOM 723 C C . THR A 1 101 ? 4.484 -1.657 -34.417 1.00 87.38 101 THR A C 1
ATOM 725 O O . THR A 1 101 ? 3.589 -0.952 -34.868 1.00 87.38 101 THR A O 1
ATOM 728 N N . PHE A 1 102 ? 4.866 -2.788 -35.026 1.00 86.94 102 PHE A N 1
ATOM 729 C CA . PHE A 1 102 ? 4.263 -3.362 -36.238 1.00 86.94 102 PHE A CA 1
ATOM 730 C C . PHE A 1 102 ? 4.139 -2.383 -37.426 1.00 86.94 102 PHE A C 1
ATOM 732 O O . PHE A 1 102 ? 3.332 -2.604 -38.324 1.00 86.94 102 PHE A O 1
ATOM 739 N N . GLY A 1 103 ? 4.951 -1.318 -37.450 1.00 84.81 103 GLY A N 1
ATOM 740 C CA . GLY A 1 103 ? 4.921 -0.276 -38.481 1.00 84.81 103 GLY A CA 1
ATOM 741 C C . GLY A 1 103 ? 3.898 0.844 -38.249 1.00 84.81 103 GLY A C 1
ATOM 742 O O . GLY A 1 103 ? 3.788 1.728 -39.095 1.00 84.81 103 GLY A O 1
ATOM 743 N N . PHE A 1 104 ? 3.173 0.839 -37.126 1.00 88.94 104 PHE A N 1
ATOM 744 C CA . PHE A 1 104 ? 2.277 1.928 -36.732 1.00 88.94 104 PHE A CA 1
ATOM 745 C C . PHE A 1 104 ? 3.037 2.988 -35.930 1.00 88.94 104 PHE A C 1
ATOM 747 O O . PHE A 1 104 ? 3.526 2.708 -34.836 1.00 88.94 104 PHE A O 1
ATOM 754 N N . VAL A 1 105 ? 3.082 4.219 -36.442 1.00 85.75 105 VAL A N 1
ATOM 755 C CA . VAL A 1 105 ? 3.782 5.351 -35.802 1.00 85.75 105 VAL A CA 1
ATOM 756 C C . VAL A 1 105 ? 3.162 5.690 -34.443 1.00 85.75 105 VAL A C 1
ATOM 758 O O . VAL A 1 105 ? 3.857 6.037 -33.492 1.00 85.75 105 VAL A O 1
ATOM 761 N N . GLU A 1 106 ? 1.848 5.526 -34.302 1.00 85.56 106 GLU A N 1
ATOM 762 C CA . GLU A 1 106 ? 1.133 5.740 -33.043 1.00 85.56 106 GLU A CA 1
ATOM 763 C C . GLU A 1 106 ? 1.580 4.768 -31.942 1.00 85.56 106 GLU A C 1
ATOM 765 O O . GLU A 1 106 ? 1.458 5.083 -30.757 1.00 85.56 106 GLU A O 1
ATOM 770 N N . MET A 1 107 ? 2.116 3.600 -32.316 1.00 85.56 107 MET A N 1
ATOM 771 C CA . MET A 1 107 ? 2.629 2.608 -31.372 1.00 85.56 107 MET A CA 1
ATOM 772 C C . MET A 1 107 ? 4.062 2.892 -30.916 1.00 85.56 107 MET A C 1
ATOM 774 O O . MET A 1 107 ? 4.483 2.298 -29.927 1.00 85.56 107 MET A O 1
ATOM 778 N N . ASP A 1 108 ? 4.796 3.812 -31.552 1.00 86.00 108 ASP A N 1
ATOM 779 C CA . ASP A 1 108 ? 6.168 4.159 -31.144 1.00 86.00 108 ASP A CA 1
ATOM 780 C C . ASP A 1 108 ? 6.208 4.778 -29.737 1.00 86.00 108 ASP A C 1
ATOM 782 O O . ASP A 1 108 ? 7.157 4.565 -28.980 1.00 86.00 108 ASP A O 1
ATOM 786 N N . ALA A 1 109 ? 5.137 5.479 -29.347 1.00 83.62 109 ALA A N 1
ATOM 787 C CA . ALA A 1 109 ? 4.951 6.009 -27.995 1.00 83.62 109 ALA A CA 1
ATOM 788 C C . ALA A 1 109 ? 4.539 4.939 -26.963 1.00 83.62 109 ALA A C 1
ATOM 790 O O . ALA A 1 109 ? 4.490 5.229 -25.764 1.00 83.62 109 ALA A O 1
ATOM 791 N N . GLY A 1 110 ? 4.223 3.725 -27.421 1.00 87.62 110 GLY A N 1
ATOM 792 C CA . GLY A 1 110 ? 3.722 2.635 -26.599 1.00 87.62 110 GLY A CA 1
ATOM 793 C C . GLY A 1 110 ? 2.379 2.925 -25.931 1.00 87.62 110 GLY A C 1
ATOM 794 O O . GLY A 1 110 ? 1.712 3.940 -26.161 1.00 87.62 110 GLY A O 1
ATOM 795 N N . PHE A 1 111 ? 1.961 2.015 -25.056 1.00 86.88 111 PHE A N 1
ATOM 796 C CA . PHE A 1 111 ? 0.750 2.212 -24.270 1.00 86.88 111 PHE A CA 1
ATOM 797 C C . PHE A 1 111 ? 1.029 3.083 -23.047 1.00 86.88 111 PHE A C 1
ATOM 799 O O . PHE A 1 111 ? 1.668 2.669 -22.081 1.00 86.88 111 PHE A O 1
ATOM 806 N N . ARG A 1 112 ? 0.493 4.306 -23.056 1.00 83.50 112 ARG A N 1
ATOM 807 C CA . ARG A 1 112 ? 0.610 5.214 -21.910 1.00 83.50 112 ARG A CA 1
ATOM 808 C C . ARG A 1 112 ? -0.166 4.661 -20.713 1.00 83.50 112 ARG A C 1
ATOM 810 O O . ARG A 1 112 ? -1.350 4.343 -20.822 1.00 83.50 112 ARG A O 1
ATOM 817 N N . LEU A 1 113 ? 0.486 4.643 -19.552 1.00 80.31 113 LEU A N 1
ATOM 818 C CA . LEU A 1 113 ? -0.054 4.073 -18.315 1.00 80.31 113 LEU A CA 1
ATOM 819 C C . LEU A 1 113 ? -1.433 4.639 -17.934 1.00 80.31 113 LEU A C 1
ATOM 821 O O . LEU A 1 113 ? -2.343 3.875 -17.630 1.00 80.31 113 LEU A O 1
ATOM 825 N N . LEU A 1 114 ? -1.611 5.965 -17.985 1.00 84.75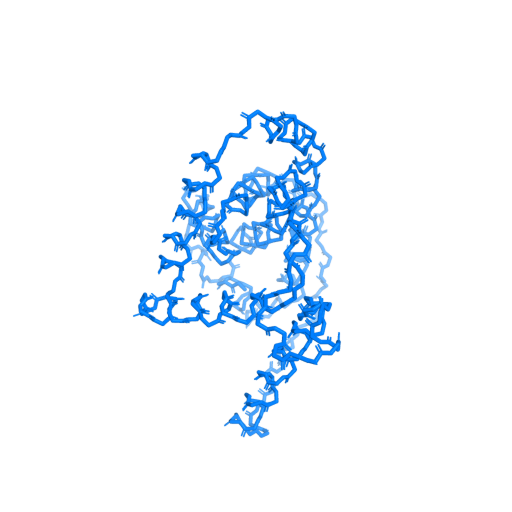 114 LEU A N 1
ATOM 826 C CA . LEU A 1 114 ? -2.871 6.621 -17.607 1.00 84.75 114 LEU A CA 1
ATOM 827 C C . LEU A 1 114 ? -4.073 6.125 -18.442 1.00 84.75 114 LEU A C 1
ATOM 829 O O . LEU A 1 114 ? -5.025 5.625 -17.841 1.00 84.75 114 LEU A O 1
ATOM 833 N N . PRO A 1 115 ? -4.054 6.198 -19.791 1.00 87.12 115 PRO A N 1
ATOM 834 C CA . PRO A 1 115 ? -5.110 5.617 -20.621 1.00 87.12 115 PRO A CA 1
ATOM 835 C C . PRO A 1 115 ? -5.379 4.134 -20.356 1.00 87.12 115 PRO A C 1
ATOM 837 O O . PRO A 1 115 ? -6.541 3.742 -20.270 1.00 87.12 115 PRO A O 1
ATOM 840 N N . VAL A 1 116 ? -4.328 3.319 -20.193 1.00 87.25 116 VAL A N 1
ATOM 841 C CA . VAL A 1 116 ? -4.471 1.879 -19.919 1.00 87.25 116 VAL A CA 1
ATOM 842 C C . VAL A 1 116 ? -5.204 1.648 -18.604 1.00 87.25 116 VAL A C 1
ATOM 844 O O . VAL A 1 116 ? -6.174 0.894 -18.574 1.00 87.25 116 VAL A O 1
ATOM 847 N N . LEU A 1 117 ? -4.789 2.323 -17.529 1.00 83.06 117 LEU A N 1
ATOM 848 C CA . LEU A 1 117 ? -5.439 2.207 -16.224 1.00 83.06 117 LEU A CA 1
ATOM 849 C C . LEU A 1 117 ? -6.910 2.622 -16.309 1.00 83.06 117 LEU A C 1
ATOM 851 O O . LEU A 1 117 ? -7.777 1.869 -15.869 1.00 83.06 117 LEU A O 1
ATOM 855 N N . ILE A 1 118 ? -7.207 3.770 -16.925 1.00 87.75 118 ILE A N 1
ATOM 856 C CA . ILE A 1 118 ? -8.588 4.243 -17.104 1.00 87.75 118 ILE A CA 1
ATOM 857 C C . ILE A 1 118 ? -9.416 3.203 -17.869 1.00 87.75 118 ILE A C 1
ATOM 859 O O . ILE A 1 118 ? -10.513 2.864 -17.429 1.00 87.75 118 ILE A O 1
ATOM 863 N N . GLY A 1 119 ? -8.887 2.662 -18.970 1.00 89.19 119 GLY A N 1
ATOM 864 C CA . GLY A 1 119 ? -9.561 1.649 -19.780 1.00 89.19 119 GLY A CA 1
ATOM 865 C C . GLY A 1 119 ? -9.849 0.370 -19.000 1.00 89.19 119 GLY A C 1
ATOM 866 O O . GLY A 1 119 ? -10.988 -0.089 -18.983 1.00 89.19 119 GLY A O 1
ATOM 867 N N . VAL A 1 120 ? -8.854 -0.175 -18.296 1.00 85.88 120 VAL A N 1
ATOM 868 C CA . VAL A 1 120 ? -9.002 -1.408 -17.503 1.00 85.88 120 VAL A CA 1
ATOM 869 C C . VAL A 1 120 ? -10.011 -1.223 -16.368 1.00 85.88 120 VAL A C 1
ATOM 871 O O . VAL A 1 120 ? -10.877 -2.079 -16.180 1.00 85.88 120 VAL A O 1
ATOM 874 N N . PHE A 1 121 ? -9.957 -0.106 -15.637 1.00 82.62 121 PHE A N 1
ATOM 875 C CA . PHE A 1 121 ? -10.901 0.157 -14.547 1.00 82.62 121 PHE A CA 1
ATOM 876 C C . PHE A 1 121 ? -12.320 0.431 -15.054 1.00 82.62 121 PHE A C 1
ATOM 878 O O . PHE A 1 121 ? -13.277 -0.100 -14.488 1.00 82.62 121 PHE A O 1
ATOM 885 N N . ALA A 1 122 ? -12.473 1.225 -16.117 1.00 88.06 122 ALA A N 1
ATOM 886 C CA . ALA A 1 122 ? -13.780 1.534 -16.689 1.00 88.06 122 ALA A CA 1
ATOM 887 C C . ALA A 1 122 ? -14.433 0.287 -17.295 1.00 88.06 122 ALA A C 1
ATOM 889 O O . ALA A 1 122 ? -15.581 -0.013 -16.976 1.00 88.06 122 ALA A O 1
ATOM 890 N N . LEU A 1 123 ? -13.696 -0.480 -18.107 1.00 88.06 123 LEU A N 1
ATOM 891 C CA . LEU A 1 123 ? -14.197 -1.721 -18.704 1.00 88.06 123 LEU A CA 1
ATOM 892 C C . LEU A 1 123 ? -14.512 -2.765 -17.637 1.00 88.06 123 LEU A C 1
ATOM 894 O O . LEU A 1 123 ? -15.576 -3.374 -17.684 1.00 88.06 123 LEU A O 1
ATOM 898 N N . GLY A 1 124 ? -13.630 -2.941 -16.649 1.00 84.62 124 GLY A N 1
ATOM 899 C CA . GLY A 1 124 ? -13.866 -3.863 -15.540 1.00 84.62 124 GLY A CA 1
ATOM 900 C C . GLY A 1 124 ? -15.133 -3.512 -14.762 1.00 84.62 124 GLY A C 1
ATOM 901 O O . GLY A 1 124 ? -15.928 -4.398 -14.451 1.00 84.62 124 GLY A O 1
ATOM 902 N N . LYS A 1 125 ? -15.362 -2.218 -14.509 1.00 81.81 125 LYS A N 1
ATOM 903 C CA . LYS A 1 125 ? -16.590 -1.739 -13.872 1.00 81.81 125 LYS A CA 1
ATOM 904 C C . LYS A 1 125 ? -17.821 -2.001 -14.737 1.00 81.81 125 LYS A C 1
ATOM 906 O O . LYS A 1 125 ? -18.774 -2.577 -14.237 1.00 81.81 125 LYS A O 1
ATOM 911 N N . ILE A 1 126 ? -17.787 -1.649 -16.021 1.00 87.12 126 ILE A N 1
ATOM 912 C CA . ILE A 1 126 ? -18.918 -1.861 -16.940 1.00 87.12 126 ILE A CA 1
ATOM 913 C C . ILE A 1 126 ? -19.287 -3.346 -17.020 1.00 87.12 126 ILE A C 1
ATOM 915 O O . ILE A 1 126 ? -20.457 -3.693 -16.904 1.00 87.12 126 ILE A O 1
ATOM 919 N N . LEU A 1 127 ? -18.302 -4.233 -17.182 1.00 87.50 127 LEU A N 1
ATOM 920 C CA . LEU A 1 127 ? -18.538 -5.679 -17.238 1.00 87.50 127 LEU A CA 1
ATOM 921 C C . LEU A 1 127 ? -19.163 -6.205 -15.944 1.00 87.50 127 LEU A C 1
ATOM 923 O O . LEU A 1 127 ? -20.061 -7.044 -15.989 1.00 87.50 127 LEU A O 1
ATOM 927 N N . ARG A 1 128 ? -18.710 -5.693 -14.798 1.00 83.06 128 ARG A N 1
ATOM 928 C CA . ARG A 1 128 ? -19.254 -6.055 -13.492 1.00 83.06 128 ARG A CA 1
ATOM 929 C C . ARG A 1 128 ? -20.680 -5.541 -13.299 1.00 83.06 128 ARG A C 1
ATOM 931 O O . ARG A 1 128 ? -21.531 -6.313 -12.873 1.00 83.06 128 ARG A O 1
ATOM 938 N N . ASP A 1 129 ? -20.948 -4.292 -13.669 1.00 83.06 129 ASP A N 1
ATOM 939 C CA . ASP A 1 129 ? -22.280 -3.681 -13.594 1.00 83.06 129 ASP A CA 1
ATOM 940 C C . ASP A 1 129 ? -23.279 -4.433 -14.501 1.00 83.06 129 ASP A C 1
ATOM 942 O O . ASP A 1 129 ? -24.427 -4.662 -14.119 1.00 83.06 129 ASP A O 1
ATOM 946 N N . LEU A 1 130 ? -22.833 -4.897 -15.676 1.00 86.06 130 LEU A N 1
ATOM 947 C CA . LEU A 1 130 ? -23.626 -5.751 -16.570 1.00 86.06 130 LEU A CA 1
ATOM 948 C C . LEU A 1 130 ? -23.896 -7.144 -15.979 1.00 86.06 130 LEU A C 1
ATOM 950 O O . LEU A 1 130 ? -24.970 -7.698 -16.204 1.00 86.06 130 LEU A O 1
ATOM 954 N N . GLN A 1 131 ? -22.938 -7.716 -15.241 1.00 83.50 131 GLN A N 1
ATOM 955 C CA . GLN A 1 131 ? -23.065 -9.042 -14.628 1.00 83.50 131 GLN A CA 1
ATOM 956 C C . GLN A 1 131 ? -23.939 -9.032 -13.366 1.00 83.50 131 GLN A C 1
ATOM 958 O O . GLN A 1 131 ? -24.709 -9.965 -13.150 1.00 83.50 131 GLN A O 1
ATOM 963 N N . GLU A 1 132 ? -23.809 -8.008 -12.521 1.00 78.06 132 GLU A N 1
ATOM 964 C CA . GLU A 1 132 ? -24.554 -7.899 -11.260 1.00 78.06 132 GLU A CA 1
ATOM 965 C C . GLU A 1 132 ? -26.008 -7.448 -11.482 1.00 78.06 132 GLU A C 1
ATOM 967 O O . GLU A 1 132 ? -26.846 -7.653 -10.599 1.00 78.06 132 GLU A O 1
ATOM 972 N N . GLY A 1 133 ? -26.332 -6.884 -12.656 1.00 64.94 133 GLY A N 1
ATOM 973 C CA . GLY A 1 133 ? -27.635 -6.280 -12.936 1.00 64.94 133 GLY A CA 1
ATOM 974 C C . GLY A 1 133 ? -27.949 -5.136 -11.963 1.00 64.94 133 GLY A C 1
ATOM 975 O O . GLY A 1 133 ? -27.214 -4.869 -11.017 1.00 64.94 133 GLY A O 1
ATOM 976 N N . ASN A 1 134 ? -29.082 -4.453 -12.131 1.00 59.66 134 ASN A N 1
ATOM 977 C CA . ASN A 1 134 ? -29.529 -3.372 -11.230 1.00 59.66 134 ASN A CA 1
ATOM 978 C C . ASN A 1 134 ? -29.878 -3.839 -9.784 1.00 59.66 134 ASN A C 1
ATOM 980 O O . ASN A 1 134 ? -30.642 -3.184 -9.080 1.00 59.66 134 ASN A O 1
ATOM 984 N N . SER A 1 135 ? -29.353 -4.980 -9.329 1.00 53.03 135 SER A N 1
ATOM 985 C CA . SER A 1 135 ? -29.671 -5.654 -8.063 1.00 53.03 135 SER A CA 1
ATOM 986 C C . SER A 1 135 ? -28.779 -5.270 -6.882 1.00 53.03 135 SER A C 1
ATOM 988 O O . SER A 1 135 ? -28.862 -5.901 -5.829 1.00 53.03 135 SER A O 1
ATOM 990 N N . SER A 1 136 ? -27.965 -4.218 -6.981 1.00 54.19 136 SER A N 1
ATOM 991 C CA . SER A 1 136 ? -27.363 -3.629 -5.785 1.00 54.19 136 SER A CA 1
ATOM 992 C C . SER A 1 136 ? -28.398 -2.751 -5.079 1.00 54.19 136 SER A C 1
ATOM 994 O O . SER A 1 136 ? -28.420 -1.527 -5.199 1.00 54.19 136 SER A O 1
ATOM 996 N N . SER A 1 137 ? -29.281 -3.378 -4.298 1.00 48.84 137 SER A N 1
ATOM 997 C CA . SER A 1 137 ? -29.926 -2.670 -3.196 1.00 48.84 137 SER A CA 1
ATOM 998 C C . SER A 1 137 ? -28.800 -2.174 -2.293 1.00 48.84 137 SER A C 1
ATOM 1000 O O . SER A 1 137 ? -28.226 -2.955 -1.534 1.00 48.84 137 SER A O 1
ATOM 1002 N N . ILE A 1 138 ? -28.416 -0.904 -2.437 1.00 57.62 138 ILE A N 1
ATOM 1003 C CA . ILE A 1 138 ? -27.492 -0.248 -1.517 1.00 57.62 138 ILE A CA 1
ATOM 1004 C C . ILE A 1 138 ? -28.149 -0.372 -0.146 1.00 57.62 138 ILE A C 1
ATOM 1006 O O . ILE A 1 138 ? -29.142 0.302 0.129 1.00 57.62 138 ILE A O 1
ATOM 1010 N N . GLU A 1 139 ? -27.645 -1.291 0.676 1.00 58.84 139 GLU A N 1
ATOM 1011 C CA . GLU A 1 139 ? -28.064 -1.448 2.060 1.00 58.84 139 GLU A CA 1
ATOM 1012 C C . GLU A 1 139 ? -27.671 -0.140 2.754 1.00 58.84 139 GLU A C 1
ATOM 1014 O O . GLU A 1 139 ? -26.505 0.094 3.078 1.00 58.84 139 GLU A O 1
ATOM 1019 N N . ARG A 1 140 ? -28.626 0.792 2.850 1.00 60.22 140 ARG A N 1
ATOM 1020 C CA . ARG A 1 140 ? -28.418 2.062 3.536 1.00 60.22 140 ARG A CA 1
ATOM 1021 C C . ARG A 1 140 ? -28.281 1.744 5.014 1.00 60.22 140 ARG A C 1
ATOM 1023 O O . ARG A 1 140 ? -29.257 1.441 5.691 1.00 60.22 140 ARG A O 1
ATOM 1030 N N . ILE A 1 141 ? -27.043 1.769 5.488 1.00 66.81 141 ILE A N 1
ATOM 1031 C CA . ILE A 1 141 ? -26.746 1.729 6.911 1.00 66.81 141 ILE A CA 1
ATOM 1032 C C . ILE A 1 141 ? -26.989 3.146 7.433 1.00 66.81 141 ILE A C 1
ATOM 1034 O O . ILE A 1 141 ? -26.124 4.011 7.306 1.00 66.81 141 ILE A O 1
ATOM 1038 N N . ASP A 1 142 ? -28.189 3.384 7.960 1.00 64.88 142 ASP A N 1
ATOM 1039 C CA . ASP A 1 142 ? -28.528 4.642 8.623 1.00 64.88 142 ASP A CA 1
ATOM 1040 C C . ASP A 1 142 ? -27.847 4.726 9.997 1.00 64.88 142 ASP A C 1
ATOM 1042 O O . ASP A 1 142 ? -27.823 3.769 10.776 1.00 64.88 142 ASP A O 1
ATOM 1046 N N . GLY A 1 143 ? -27.292 5.896 10.297 1.00 65.00 143 GLY A N 1
ATOM 1047 C CA . GLY A 1 143 ? -26.724 6.234 11.595 1.00 65.00 143 GLY A CA 1
ATOM 1048 C C . GLY A 1 143 ? -26.519 7.739 11.697 1.00 65.00 143 GLY A C 1
ATOM 1049 O O . GLY A 1 143 ? -26.020 8.363 10.765 1.00 65.00 143 GLY A O 1
ATOM 1050 N N . ASP A 1 144 ? -26.930 8.318 12.822 1.00 67.56 144 ASP A N 1
ATOM 1051 C CA . ASP A 1 144 ? -26.875 9.766 13.082 1.00 67.56 144 ASP A CA 1
ATOM 1052 C C . ASP A 1 144 ? -25.599 10.155 13.865 1.00 67.56 144 ASP A C 1
ATOM 1054 O O . ASP A 1 144 ? -25.516 11.190 14.532 1.00 67.56 144 ASP A O 1
ATOM 1058 N N . ASP A 1 145 ? -24.587 9.276 13.854 1.00 78.62 145 ASP A N 1
ATOM 1059 C CA . ASP A 1 145 ? -23.351 9.472 14.597 1.00 78.62 145 ASP A CA 1
ATOM 1060 C C . ASP A 1 145 ? -22.358 10.347 13.823 1.00 78.62 145 ASP A C 1
ATOM 1062 O O . ASP A 1 145 ? -22.088 10.173 12.635 1.00 78.62 145 ASP A O 1
ATOM 1066 N N . LYS A 1 146 ? -21.782 11.331 14.518 1.00 77.31 146 LYS A N 1
ATOM 1067 C CA . LYS A 1 146 ? -20.818 12.249 13.907 1.00 77.31 146 LYS A CA 1
ATOM 1068 C C . LYS A 1 146 ? -19.496 11.517 13.636 1.00 77.31 146 LYS A C 1
ATOM 1070 O O . LYS A 1 146 ? -18.995 10.835 14.529 1.00 77.31 146 LYS A O 1
ATOM 1075 N N . PRO A 1 147 ? -18.847 11.746 12.480 1.00 74.12 147 PRO A N 1
ATOM 1076 C CA . PRO A 1 147 ? -17.552 11.140 12.161 1.00 74.12 147 PRO A CA 1
ATOM 1077 C C . PRO A 1 147 ? -16.377 11.743 12.946 1.00 74.12 147 PRO A C 1
ATOM 1079 O O . PRO A 1 147 ? -15.238 11.300 12.817 1.00 74.12 147 PRO A O 1
ATOM 1082 N N . TRP A 1 148 ? -16.630 12.770 13.756 1.00 73.56 148 TRP A N 1
ATOM 1083 C CA . TRP A 1 148 ? -15.600 13.480 14.499 1.00 73.56 148 TRP A CA 1
ATOM 1084 C C . TRP A 1 148 ? -15.216 12.737 15.777 1.00 73.56 148 TRP A C 1
ATOM 1086 O O . TRP A 1 148 ? -16.025 12.563 16.686 1.00 73.56 148 TRP A O 1
ATOM 1096 N N . LEU A 1 149 ? -13.946 12.351 15.853 1.00 75.81 149 LEU A N 1
ATOM 1097 C CA . LEU A 1 149 ? -13.329 11.735 17.024 1.00 75.81 149 LEU A CA 1
ATOM 1098 C C . LEU A 1 149 ? -12.571 12.790 17.831 1.00 75.81 149 LEU A C 1
ATOM 1100 O O . LEU A 1 149 ? -11.963 13.702 17.270 1.00 75.81 149 LEU A O 1
ATOM 1104 N N . SER A 1 150 ? -12.565 12.646 19.155 1.00 78.94 150 SER A N 1
ATOM 1105 C CA . SER A 1 150 ? -11.782 13.527 20.023 1.00 78.94 150 SER A CA 1
ATOM 1106 C C . SER A 1 150 ? -10.282 13.306 19.813 1.00 78.94 150 SER A C 1
ATOM 1108 O O . SER A 1 150 ? -9.818 12.168 19.750 1.00 78.94 150 SER A O 1
ATOM 1110 N N . LEU A 1 151 ? -9.491 14.384 19.802 1.00 78.19 151 LEU A N 1
ATOM 1111 C CA . LEU A 1 151 ? -8.021 14.308 19.768 1.00 78.19 151 LEU A CA 1
ATOM 1112 C C . LEU A 1 151 ? -7.445 13.482 20.929 1.00 78.19 151 LEU A C 1
ATOM 1114 O O . LEU A 1 151 ? -6.360 12.917 20.813 1.00 78.19 151 LEU A O 1
ATOM 1118 N N . HIS A 1 152 ? -8.164 13.393 22.051 1.00 80.62 152 HIS A N 1
ATOM 1119 C CA . HIS A 1 152 ? -7.766 12.554 23.177 1.00 80.62 152 HIS A CA 1
ATOM 1120 C C . HIS A 1 152 ? -7.877 11.057 22.858 1.00 80.62 152 HIS A C 1
ATOM 1122 O O . HIS A 1 152 ? -7.021 10.281 23.271 1.00 80.62 152 HIS A O 1
ATOM 1128 N N . GLU A 1 153 ? -8.885 10.657 22.081 1.00 82.94 153 GLU A N 1
ATOM 1129 C CA . GLU A 1 153 ? -9.075 9.263 21.671 1.00 82.94 153 GLU A CA 1
ATOM 1130 C C . GLU A 1 153 ? -7.919 8.793 20.777 1.00 82.94 153 GLU A C 1
ATOM 1132 O O . GLU A 1 153 ? -7.367 7.712 20.973 1.00 82.94 153 GLU A O 1
ATOM 1137 N N . TRP A 1 154 ? -7.452 9.664 19.878 1.00 86.25 154 TRP A N 1
ATOM 1138 C CA . TRP A 1 154 ? -6.302 9.384 19.017 1.00 86.25 154 TRP A CA 1
ATOM 1139 C C . TRP A 1 154 ? -5.010 9.115 19.791 1.00 86.25 154 TRP A C 1
ATOM 1141 O O . TRP A 1 154 ? -4.220 8.271 19.366 1.00 86.25 154 TRP A O 1
ATOM 1151 N N . LYS A 1 155 ? -4.805 9.758 20.952 1.00 85.38 155 LYS A N 1
ATOM 1152 C CA . LYS A 1 155 ? -3.608 9.538 21.786 1.00 85.38 155 LYS A CA 1
ATOM 1153 C C . LYS A 1 155 ? -3.470 8.083 22.232 1.00 85.38 155 LYS A C 1
ATOM 1155 O O . LYS A 1 155 ? -2.354 7.572 22.268 1.00 85.38 155 LYS A O 1
ATOM 1160 N N . GLY A 1 156 ? -4.588 7.405 22.503 1.00 84.94 156 GLY A N 1
ATOM 1161 C CA . GLY A 1 156 ? -4.603 5.983 22.860 1.00 84.94 156 GLY A CA 1
ATOM 1162 C C . GLY A 1 156 ? -4.182 5.055 21.717 1.00 84.94 156 GLY A C 1
ATOM 1163 O O . GLY A 1 156 ? -3.762 3.927 21.961 1.00 84.94 156 GLY A O 1
ATOM 1164 N N . HIS A 1 157 ? -4.234 5.536 20.472 1.00 91.25 157 HIS A N 1
ATOM 1165 C CA . HIS A 1 157 ? -3.961 4.744 19.276 1.00 91.25 157 HIS A CA 1
ATOM 1166 C C . HIS A 1 157 ? -2.670 5.127 18.546 1.00 91.25 157 HIS A C 1
ATOM 1168 O O . HIS A 1 157 ? -2.328 4.462 17.569 1.00 91.25 157 HIS A O 1
ATOM 1174 N N . LEU A 1 158 ? -1.912 6.125 19.018 1.00 91.75 158 LEU A N 1
ATOM 1175 C CA . LEU A 1 158 ? -0.678 6.591 18.363 1.00 91.75 158 LEU A CA 1
ATOM 1176 C C . LEU A 1 158 ? 0.341 5.468 18.132 1.00 91.75 158 LEU A C 1
ATOM 1178 O O . LEU A 1 158 ? 0.913 5.368 17.049 1.00 91.75 158 LEU A O 1
ATOM 1182 N N . GLY A 1 159 ? 0.526 4.580 19.114 1.00 93.44 159 GLY A N 1
ATOM 1183 C CA . GLY A 1 159 ? 1.422 3.430 18.962 1.00 93.44 159 GLY A CA 1
ATOM 1184 C C . GLY A 1 159 ? 0.953 2.453 17.877 1.00 93.44 159 GLY A C 1
ATOM 1185 O O . GLY A 1 159 ? 1.763 1.955 17.096 1.00 93.44 159 GLY A O 1
ATOM 1186 N N . ASN A 1 160 ? -0.360 2.214 17.783 1.00 95.25 160 ASN A N 1
ATOM 1187 C CA . ASN A 1 160 ? -0.937 1.354 16.750 1.00 95.25 160 ASN A CA 1
ATOM 1188 C C . ASN A 1 160 ? -0.845 2.002 15.362 1.00 95.25 160 ASN 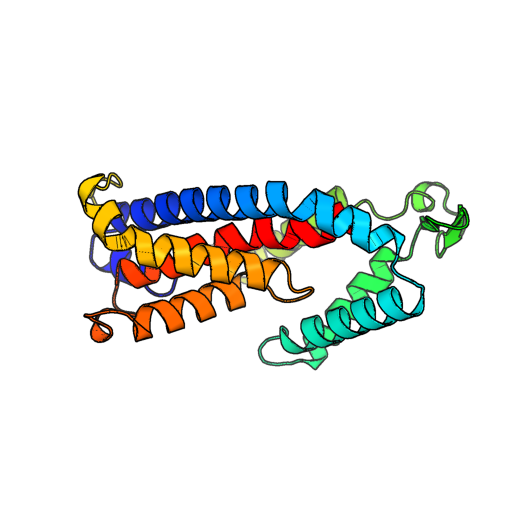A C 1
ATOM 1190 O O . ASN A 1 160 ? -0.475 1.324 14.406 1.00 95.25 160 ASN A O 1
ATOM 1194 N N . LEU A 1 161 ? -1.134 3.302 15.271 1.00 95.06 161 LEU A N 1
ATOM 1195 C CA . LEU A 1 161 ? -1.018 4.104 14.056 1.00 95.06 161 LEU A CA 1
ATOM 1196 C C . LEU A 1 161 ? 0.397 4.063 13.496 1.00 95.06 161 LEU A C 1
ATOM 1198 O O . LEU A 1 161 ? 0.584 3.688 12.342 1.00 95.06 161 LEU A O 1
ATOM 1202 N N . PHE A 1 162 ? 1.392 4.407 14.314 1.00 96.12 162 PHE A N 1
ATOM 1203 C CA . PHE A 1 162 ? 2.782 4.439 13.876 1.00 96.12 162 PHE A CA 1
ATOM 1204 C C . PHE A 1 162 ? 3.249 3.054 13.427 1.00 96.12 162 PHE A C 1
ATOM 1206 O O . PHE A 1 162 ? 3.696 2.896 12.295 1.00 96.12 162 PHE A O 1
ATOM 1213 N N . ARG A 1 163 ? 3.047 2.020 14.256 1.00 96.38 163 ARG A N 1
ATOM 1214 C CA . ARG A 1 163 ? 3.418 0.640 13.909 1.00 96.38 163 ARG A CA 1
ATOM 1215 C C . ARG A 1 163 ? 2.771 0.182 12.604 1.00 96.38 163 ARG A C 1
ATOM 1217 O O . ARG A 1 163 ? 3.451 -0.382 11.755 1.00 96.38 163 ARG A O 1
ATOM 1224 N N . SER A 1 164 ? 1.469 0.398 12.453 1.00 96.94 164 SER A N 1
ATOM 1225 C CA . SER A 1 164 ? 0.724 -0.058 11.277 1.00 96.94 164 SER A CA 1
ATOM 1226 C C . SER A 1 164 ? 1.130 0.709 10.020 1.00 96.94 164 SER A C 1
ATOM 1228 O O . SER A 1 164 ? 1.285 0.103 8.964 1.00 96.94 164 SER A O 1
ATOM 1230 N N . SER A 1 165 ? 1.419 2.007 10.146 1.00 96.81 165 SER A N 1
ATOM 1231 C CA . SER A 1 165 ? 1.959 2.825 9.053 1.00 96.81 165 SER A CA 1
ATOM 1232 C C . SER A 1 165 ? 3.359 2.368 8.633 1.00 96.81 165 SER A C 1
ATOM 1234 O O . SER A 1 165 ? 3.643 2.299 7.439 1.00 96.81 165 SER A O 1
ATOM 1236 N N . CYS A 1 166 ? 4.223 1.992 9.583 1.00 95.88 166 CYS A N 1
ATOM 1237 C CA . CYS A 1 166 ? 5.535 1.410 9.284 1.00 95.88 166 CYS A CA 1
ATOM 1238 C C . CYS A 1 166 ? 5.408 0.059 8.572 1.00 95.88 166 CYS A C 1
ATOM 1240 O O . CYS A 1 166 ? 6.085 -0.165 7.573 1.00 95.88 166 CYS A O 1
ATOM 1242 N N . ILE A 1 167 ? 4.512 -0.817 9.043 1.00 95.50 167 ILE A N 1
ATOM 1243 C CA . ILE A 1 167 ? 4.226 -2.104 8.390 1.00 95.50 167 ILE A CA 1
ATOM 1244 C C . ILE A 1 167 ? 3.742 -1.873 6.955 1.00 95.50 167 ILE A C 1
ATOM 1246 O O . ILE A 1 167 ? 4.263 -2.498 6.036 1.00 95.50 167 ILE A O 1
ATOM 1250 N N . GLY A 1 168 ? 2.789 -0.958 6.757 1.00 94.81 168 GLY A N 1
ATOM 1251 C CA . GLY A 1 168 ? 2.271 -0.610 5.434 1.00 94.81 168 GLY A CA 1
ATOM 1252 C C . GLY A 1 168 ? 3.346 -0.043 4.512 1.00 94.81 168 GLY A C 1
ATOM 1253 O O . GLY A 1 168 ? 3.491 -0.519 3.395 1.00 94.81 168 GLY A O 1
ATOM 1254 N N . SER A 1 169 ? 4.151 0.908 4.992 1.00 94.88 169 SER A N 1
ATOM 1255 C CA . SER A 1 169 ? 5.228 1.522 4.198 1.00 94.88 169 SER A CA 1
ATOM 1256 C C . SER A 1 169 ? 6.289 0.499 3.791 1.00 94.88 169 SER A C 1
ATOM 1258 O O . SER A 1 169 ? 6.703 0.468 2.636 1.00 94.88 169 SER A O 1
ATOM 1260 N N . PHE A 1 170 ? 6.695 -0.376 4.716 1.00 92.94 170 PHE A N 1
ATOM 1261 C CA . PHE A 1 170 ? 7.669 -1.429 4.435 1.00 92.94 170 PHE A CA 1
ATOM 1262 C C . PHE A 1 170 ? 7.126 -2.454 3.440 1.00 92.94 170 PHE A C 1
ATOM 1264 O O . PHE A 1 170 ? 7.803 -2.790 2.476 1.00 92.94 170 PHE A O 1
ATOM 1271 N N . ILE A 1 171 ? 5.892 -2.923 3.644 1.00 91.50 171 ILE A N 1
ATOM 1272 C CA . ILE A 1 171 ? 5.251 -3.864 2.723 1.00 91.50 171 ILE A CA 1
ATOM 1273 C C . ILE A 1 171 ? 5.041 -3.226 1.347 1.00 91.50 171 ILE A C 1
ATOM 1275 O O . ILE A 1 171 ? 5.252 -3.899 0.348 1.00 91.50 171 ILE A O 1
ATOM 1279 N N . GLY A 1 172 ? 4.693 -1.940 1.284 1.00 90.06 172 GLY A N 1
ATOM 1280 C CA . GLY A 1 172 ? 4.555 -1.213 0.024 1.00 90.06 172 GLY A CA 1
ATOM 1281 C C . GLY A 1 172 ? 5.864 -1.082 -0.742 1.00 90.06 172 GLY A C 1
ATOM 1282 O O . GLY A 1 172 ? 5.856 -1.187 -1.962 1.00 90.06 172 GLY A O 1
ATOM 1283 N N . ALA A 1 173 ? 6.990 -0.919 -0.044 1.00 89.06 173 ALA A N 1
ATOM 1284 C CA . ALA A 1 173 ? 8.306 -0.892 -0.678 1.00 89.06 173 ALA A CA 1
ATOM 1285 C C . ALA A 1 173 ? 8.714 -2.252 -1.277 1.00 89.06 173 ALA A C 1
ATOM 1287 O O . ALA A 1 173 ? 9.627 -2.305 -2.102 1.00 89.06 173 ALA A O 1
ATOM 1288 N N . LEU A 1 174 ? 8.055 -3.353 -0.888 1.00 85.81 174 LEU A N 1
ATOM 1289 C CA . LEU A 1 174 ? 8.292 -4.662 -1.487 1.00 85.81 174 LEU A CA 1
ATOM 1290 C C . LEU A 1 174 ? 7.552 -4.778 -2.829 1.00 85.81 174 LEU A C 1
ATOM 1292 O O . LEU A 1 174 ? 6.329 -4.615 -2.886 1.00 85.81 174 LEU A O 1
ATOM 1296 N N . PRO A 1 175 ? 8.254 -5.124 -3.920 1.00 74.12 175 PRO A N 1
ATOM 1297 C CA . PRO A 1 175 ? 7.633 -5.211 -5.229 1.00 74.12 175 PRO A CA 1
ATOM 1298 C C . PRO A 1 175 ? 6.619 -6.355 -5.275 1.00 74.12 175 PRO A C 1
ATOM 1300 O O . PRO A 1 175 ? 6.847 -7.442 -4.750 1.00 74.12 175 PRO A O 1
ATOM 1303 N N . GLY A 1 176 ? 5.478 -6.115 -5.918 1.00 67.38 176 GLY A N 1
ATOM 1304 C CA . GLY A 1 176 ? 4.439 -7.131 -6.086 1.00 67.38 176 GLY A CA 1
ATOM 1305 C C . GLY A 1 176 ? 3.612 -7.432 -4.834 1.00 67.38 176 GLY A C 1
ATOM 1306 O O . GLY A 1 176 ? 2.652 -8.191 -4.944 1.00 67.38 176 GLY A O 1
ATOM 1307 N N . VAL A 1 177 ? 3.910 -6.836 -3.671 1.00 74.56 177 VAL A N 1
ATOM 1308 C CA . VAL A 1 177 ? 3.138 -7.037 -2.435 1.00 74.56 177 VAL A CA 1
ATOM 1309 C C . VAL A 1 177 ? 2.082 -5.938 -2.292 1.00 74.56 177 VAL A C 1
ATOM 1311 O O . VAL A 1 177 ? 2.382 -4.767 -2.090 1.00 74.56 177 VAL A O 1
ATOM 1314 N N . GLY A 1 178 ? 0.808 -6.311 -2.438 1.00 73.75 178 GLY A N 1
ATOM 1315 C CA . GLY A 1 178 ? -0.299 -5.351 -2.468 1.00 73.75 178 GLY A CA 1
ATOM 1316 C C . GLY A 1 178 ? -0.748 -4.837 -1.093 1.00 73.75 178 GLY A C 1
ATOM 1317 O O . GLY A 1 178 ? -0.540 -5.475 -0.058 1.00 73.75 178 GLY A O 1
ATOM 1318 N N . ALA A 1 179 ? -1.496 -3.728 -1.103 1.00 84.44 179 ALA A N 1
ATOM 1319 C CA . ALA A 1 179 ? -2.036 -3.071 0.095 1.00 84.44 179 ALA A CA 1
ATOM 1320 C C . ALA A 1 179 ? -2.918 -3.977 0.975 1.00 84.44 179 ALA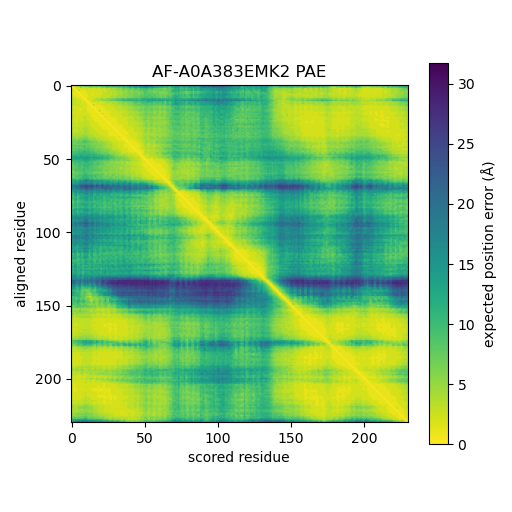 A C 1
ATOM 1322 O O . ALA A 1 179 ? -2.987 -3.796 2.192 1.00 84.44 179 ALA A O 1
ATOM 1323 N N . ASN A 1 180 ? -3.532 -5.011 0.392 1.00 85.69 180 ASN A N 1
ATOM 1324 C CA . ASN A 1 180 ? -4.293 -6.018 1.136 1.00 85.69 180 ASN A CA 1
ATOM 1325 C C . ASN A 1 180 ? -3.418 -6.811 2.118 1.00 85.69 180 ASN A C 1
ATOM 1327 O O . ASN A 1 180 ? -3.820 -7.025 3.262 1.00 85.69 180 ASN A O 1
ATOM 1331 N N . ILE A 1 181 ? -2.216 -7.223 1.698 1.00 87.06 181 ILE A N 1
ATOM 1332 C CA . ILE A 1 181 ? -1.276 -7.958 2.558 1.00 87.06 181 ILE A CA 1
ATOM 1333 C C . ILE A 1 181 ? -0.755 -7.028 3.655 1.00 87.06 181 ILE A C 1
ATOM 1335 O O . ILE A 1 181 ? -0.701 -7.430 4.820 1.00 87.06 181 ILE A O 1
ATOM 1339 N N . GLY A 1 182 ? -0.458 -5.770 3.307 1.00 90.12 182 GLY A N 1
ATOM 1340 C CA . GLY A 1 182 ? -0.093 -4.723 4.265 1.00 90.12 182 GLY A CA 1
ATOM 1341 C C . GLY A 1 182 ? -1.142 -4.551 5.361 1.00 90.12 182 GLY A C 1
ATOM 1342 O O . GLY A 1 182 ? -0.848 -4.678 6.552 1.00 90.12 182 GLY A O 1
ATOM 1343 N N . SER A 1 183 ? -2.392 -4.369 4.943 1.00 92.56 183 SER A N 1
ATOM 1344 C CA . SER A 1 183 ? -3.546 -4.201 5.828 1.00 92.56 183 SER A CA 1
ATOM 1345 C C . SER A 1 183 ? -3.770 -5.412 6.731 1.00 92.56 183 SER A C 1
ATOM 1347 O O . SER A 1 183 ? -3.949 -5.253 7.935 1.00 92.56 183 SER A O 1
ATOM 1349 N N . LEU A 1 184 ? -3.721 -6.633 6.184 1.00 91.62 184 LEU A N 1
ATOM 1350 C CA . LEU A 1 184 ? -3.948 -7.863 6.950 1.00 91.62 184 LEU A CA 1
ATOM 1351 C C . LEU A 1 184 ? -2.816 -8.151 7.949 1.00 91.62 184 LEU A C 1
ATOM 1353 O O . LEU A 1 184 ? -3.064 -8.622 9.064 1.00 91.62 184 LEU A O 1
ATOM 1357 N N . THR A 1 185 ? -1.575 -7.847 7.572 1.00 93.69 185 THR A N 1
ATOM 1358 C CA . THR A 1 185 ? -0.406 -8.007 8.446 1.00 93.69 185 THR A CA 1
ATOM 1359 C C . THR A 1 185 ? -0.464 -7.017 9.604 1.00 93.69 185 THR A C 1
ATOM 1361 O O . THR A 1 185 ? -0.296 -7.405 10.765 1.00 93.69 185 THR A O 1
ATOM 1364 N N . ALA A 1 186 ? -0.772 -5.750 9.317 1.00 95.38 186 ALA A N 1
ATOM 1365 C CA . ALA A 1 186 ? -0.973 -4.732 10.341 1.00 95.38 186 ALA A CA 1
ATOM 1366 C C . ALA A 1 186 ? -2.151 -5.080 11.257 1.00 95.38 186 ALA A C 1
ATOM 1368 O O . ALA A 1 186 ? -2.017 -4.996 12.475 1.00 95.38 186 ALA A O 1
ATOM 1369 N N . TYR A 1 187 ? -3.260 -5.565 10.695 1.00 95.50 187 TYR A N 1
ATOM 1370 C CA . TYR A 1 187 ? -4.423 -6.038 11.442 1.00 95.50 187 TYR A CA 1
ATOM 1371 C C . TYR A 1 187 ? -4.081 -7.165 12.422 1.00 95.50 187 TYR A C 1
ATOM 1373 O O . TYR A 1 187 ? -4.387 -7.086 13.612 1.00 95.50 187 TYR A O 1
ATOM 1381 N N . SER A 1 188 ? -3.396 -8.202 11.936 1.00 93.75 188 SER A N 1
ATOM 1382 C CA . SER A 1 188 ? -2.992 -9.357 12.747 1.00 93.75 188 SER A CA 1
ATOM 1383 C C . SER A 1 188 ? -2.007 -8.951 13.844 1.00 93.75 188 SER A C 1
ATOM 1385 O O . SER A 1 188 ? -2.107 -9.405 14.986 1.00 93.75 188 SER A O 1
ATOM 1387 N N . THR A 1 189 ? -1.090 -8.037 13.521 1.00 95.38 189 THR A N 1
ATOM 1388 C CA . THR A 1 189 ? -0.158 -7.460 14.492 1.00 95.38 189 THR A CA 1
ATOM 1389 C C . THR A 1 189 ? -0.908 -6.640 15.538 1.00 95.38 189 THR A C 1
ATOM 1391 O O . THR A 1 189 ? -0.675 -6.807 16.732 1.00 95.38 189 THR A O 1
ATOM 1394 N N . ALA A 1 190 ? -1.856 -5.799 15.131 1.00 95.44 190 ALA A N 1
ATOM 1395 C CA . ALA A 1 190 ? -2.665 -5.016 16.053 1.00 95.44 190 ALA A CA 1
ATOM 1396 C C . ALA A 1 190 ? -3.468 -5.896 17.005 1.00 95.44 190 ALA A C 1
ATOM 1398 O O . ALA A 1 190 ? -3.415 -5.666 18.210 1.00 95.44 190 ALA A O 1
ATOM 1399 N N . LYS A 1 191 ? -4.085 -6.965 16.495 1.00 95.00 191 LYS A N 1
ATOM 1400 C CA . LYS A 1 191 ? -4.789 -7.955 17.315 1.00 95.00 191 LYS A CA 1
ATOM 1401 C C . LYS A 1 191 ? -3.878 -8.589 18.364 1.00 95.00 191 LYS A C 1
ATOM 1403 O O . LYS A 1 191 ? -4.277 -8.716 19.514 1.00 95.00 191 LYS A O 1
ATOM 1408 N N . ARG A 1 192 ? -2.643 -8.949 17.996 1.00 93.50 192 ARG A N 1
ATOM 1409 C CA . ARG A 1 192 ? -1.676 -9.583 18.912 1.00 93.50 192 ARG A CA 1
ATOM 1410 C C . ARG A 1 192 ? -1.223 -8.667 20.051 1.00 93.50 192 ARG A C 1
ATOM 1412 O O . ARG A 1 192 ? -0.933 -9.153 21.137 1.00 93.50 192 ARG A O 1
ATOM 1419 N N . PHE A 1 193 ? -1.130 -7.366 19.797 1.00 91.31 193 PHE A N 1
ATOM 1420 C CA . PHE A 1 193 ? -0.711 -6.371 20.789 1.00 91.31 193 PHE A CA 1
ATOM 1421 C C . PHE A 1 193 ? -1.883 -5.687 21.503 1.00 91.31 193 PHE A C 1
ATOM 1423 O O . PHE A 1 193 ? -1.658 -4.863 22.390 1.00 91.31 193 PHE A O 1
ATOM 1430 N N . SER A 1 194 ? -3.117 -5.986 21.101 1.00 92.81 194 SER A N 1
ATOM 1431 C CA . SER A 1 194 ? -4.306 -5.418 21.713 1.00 92.81 194 SER A CA 1
ATOM 1432 C C . SER A 1 194 ? -4.504 -5.956 23.124 1.00 92.81 194 SER A C 1
ATOM 1434 O O . SER A 1 194 ? -4.244 -7.125 23.406 1.00 92.81 194 SER A O 1
ATOM 1436 N N . ARG A 1 195 ? -5.040 -5.109 24.005 1.00 90.56 195 ARG A N 1
ATOM 1437 C CA . ARG A 1 195 ? -5.560 -5.545 25.309 1.00 90.56 195 ARG A CA 1
ATOM 1438 C C . ARG A 1 195 ? -6.930 -6.221 25.196 1.00 90.56 195 ARG A C 1
ATOM 1440 O O . ARG A 1 195 ? -7.351 -6.841 26.164 1.00 90.56 195 ARG A O 1
ATOM 1447 N N . LYS A 1 196 ? -7.603 -6.080 24.048 1.00 91.44 196 LYS A N 1
ATOM 1448 C CA . LYS A 1 196 ? -8.946 -6.602 23.762 1.00 91.44 196 LYS A CA 1
ATOM 1449 C C . LYS A 1 196 ? -9.014 -7.322 22.403 1.00 91.44 196 LYS A C 1
ATOM 1451 O O . LYS A 1 196 ? -9.745 -6.901 21.496 1.00 91.44 196 LYS A O 1
ATOM 1456 N N . PRO A 1 197 ? -8.229 -8.393 22.200 1.00 91.94 197 PRO A N 1
ATOM 1457 C CA . PRO A 1 197 ? -8.193 -9.127 20.933 1.00 91.94 197 PRO A CA 1
ATOM 1458 C C . PRO A 1 197 ? -9.554 -9.716 20.509 1.00 91.94 197 PRO A C 1
ATOM 1460 O O . PRO A 1 197 ? -9.753 -10.011 19.330 1.00 91.94 197 PRO A O 1
ATOM 1463 N N . GLU A 1 198 ? -10.493 -9.888 21.437 1.00 92.50 198 GLU A N 1
ATOM 1464 C CA . GLU A 1 198 ? -11.850 -10.405 21.234 1.00 92.50 198 GLU A CA 1
ATOM 1465 C C . GLU A 1 198 ? -12.812 -9.441 20.520 1.00 92.50 198 GLU A C 1
ATOM 1467 O O . GLU A 1 198 ? -13.833 -9.891 19.988 1.00 92.50 198 GLU A O 1
ATOM 1472 N N . GLU A 1 199 ? -12.499 -8.141 20.486 1.00 90.88 199 GLU A N 1
ATOM 1473 C CA . GLU A 1 199 ? -13.288 -7.130 19.764 1.00 90.88 199 GLU A CA 1
ATOM 1474 C C . GLU A 1 199 ? -12.978 -7.130 18.249 1.00 90.88 199 GLU A C 1
ATOM 1476 O O . GLU A 1 199 ? -13.763 -6.618 17.450 1.00 90.88 199 GLU A O 1
ATOM 1481 N N . PHE A 1 200 ? -11.854 -7.725 17.825 1.00 93.94 200 PHE A N 1
ATOM 1482 C CA . PHE A 1 200 ? -11.437 -7.792 16.418 1.00 93.94 200 PHE A CA 1
ATOM 1483 C C . PHE A 1 200 ? -12.366 -8.699 15.599 1.00 93.94 200 PHE A C 1
ATOM 1485 O O . PHE A 1 200 ? -12.607 -9.855 15.953 1.00 93.94 200 PHE A O 1
ATOM 1492 N N . GLY A 1 201 ? -12.854 -8.181 14.475 1.00 89.62 201 GLY A N 1
ATOM 1493 C CA . GLY A 1 201 ? -13.853 -8.796 13.600 1.00 89.62 201 GLY A CA 1
ATOM 1494 C C . GLY A 1 201 ? -15.294 -8.470 14.002 1.00 89.62 201 GLY A C 1
ATOM 1495 O O . GLY A 1 201 ? -16.224 -8.879 13.311 1.00 89.62 201 GLY A O 1
ATOM 1496 N N . LYS A 1 202 ? -15.493 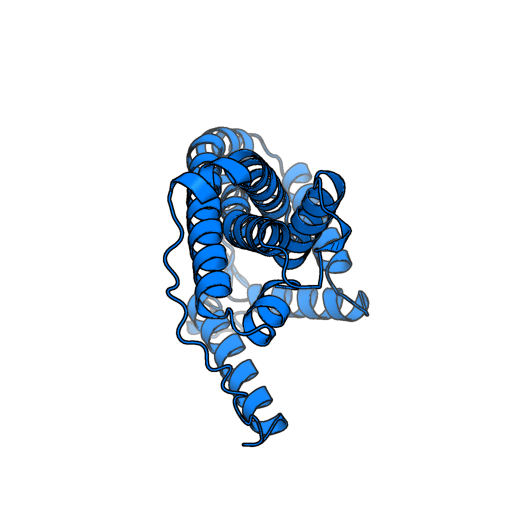-7.740 15.108 1.00 91.06 202 LYS A N 1
ATOM 1497 C CA . LYS A 1 202 ? -16.808 -7.338 15.638 1.00 91.06 202 LYS A CA 1
ATOM 1498 C C . LYS A 1 202 ? -17.014 -5.821 15.645 1.00 91.06 202 LYS A C 1
ATOM 1500 O O . LYS A 1 202 ? -18.018 -5.351 16.170 1.00 91.06 202 LYS A O 1
ATOM 1505 N N . GLY A 1 203 ? -16.088 -5.058 15.068 1.00 89.88 203 GLY A N 1
ATOM 1506 C CA . GLY A 1 203 ? -16.110 -3.599 15.076 1.00 89.88 203 GLY A CA 1
ATOM 1507 C C . GLY A 1 203 ? -15.071 -2.974 16.001 1.00 89.88 203 GLY A C 1
ATOM 1508 O O . GLY A 1 203 ? -15.352 -1.950 16.614 1.00 89.88 203 GLY A O 1
ATOM 1509 N N . SER A 1 204 ? -13.879 -3.563 16.126 1.00 93.88 204 SER A N 1
ATOM 1510 C CA . SER A 1 204 ? -12.781 -2.974 16.901 1.00 93.88 204 SER A CA 1
ATOM 1511 C C . SER A 1 204 ? -12.225 -1.703 16.235 1.00 93.88 204 SER A C 1
ATOM 1513 O O . SER A 1 204 ? -11.777 -1.766 15.082 1.00 93.88 204 SER A O 1
ATOM 1515 N N . PRO A 1 205 ? -12.146 -0.562 16.953 1.00 93.12 205 PRO A N 1
ATOM 1516 C CA . PRO A 1 205 ? -11.458 0.637 16.471 1.00 93.12 205 PRO A CA 1
ATOM 1517 C C . PRO A 1 205 ? -9.987 0.390 16.121 1.00 93.12 205 PRO A C 1
ATOM 1519 O O . PRO A 1 205 ? -9.493 0.901 15.118 1.00 93.12 205 PRO A O 1
ATOM 1522 N N . GLU A 1 206 ? -9.288 -0.434 16.908 1.00 94.56 206 GLU A N 1
ATOM 1523 C CA . GLU A 1 206 ? -7.875 -0.757 16.685 1.00 94.56 206 GLU A CA 1
ATOM 1524 C C . GLU A 1 206 ? -7.665 -1.523 15.375 1.00 94.56 206 GLU A C 1
ATOM 1526 O O . GLU A 1 206 ? -6.672 -1.291 14.681 1.00 94.56 206 GLU A O 1
ATOM 1531 N N . GLY A 1 207 ? -8.618 -2.390 15.021 1.00 94.44 207 GLY A N 1
ATOM 1532 C CA . GLY A 1 207 ? -8.631 -3.128 13.761 1.00 94.44 207 GLY A CA 1
ATOM 1533 C C . GLY A 1 207 ? -8.836 -2.225 12.544 1.00 94.44 207 GLY A C 1
ATOM 1534 O O . GLY A 1 207 ? -8.132 -2.381 11.540 1.00 94.44 207 GLY A O 1
ATOM 1535 N N . ILE A 1 208 ? -9.747 -1.247 12.637 1.00 95.38 208 ILE A N 1
ATOM 1536 C CA . ILE A 1 208 ? -9.966 -0.239 11.583 1.00 95.38 208 ILE A CA 1
ATOM 1537 C C . ILE A 1 208 ? -8.711 0.615 11.411 1.00 95.38 208 ILE A C 1
ATOM 1539 O O . ILE A 1 208 ? -8.191 0.707 10.301 1.00 95.38 208 ILE A O 1
ATOM 1543 N N . ILE A 1 209 ? -8.191 1.172 12.510 1.00 96.12 209 ILE A N 1
ATOM 1544 C CA . ILE A 1 209 ? -7.009 2.041 12.500 1.00 96.12 209 ILE A CA 1
ATOM 1545 C C . ILE A 1 209 ? -5.802 1.317 11.902 1.00 96.12 209 ILE A C 1
ATOM 1547 O O . ILE A 1 209 ? -5.116 1.874 11.047 1.00 96.12 209 ILE A O 1
ATOM 1551 N N . ALA A 1 210 ? -5.539 0.078 12.325 1.00 96.38 210 ALA A N 1
ATOM 1552 C CA . ALA A 1 210 ? -4.389 -0.679 11.843 1.00 96.38 210 ALA A CA 1
ATOM 1553 C C . ALA A 1 210 ? -4.491 -0.993 10.348 1.00 96.38 210 ALA A C 1
ATOM 1555 O O . ALA A 1 210 ? -3.530 -0.796 9.608 1.00 96.38 210 ALA A O 1
ATOM 1556 N N . SER A 1 211 ? -5.666 -1.439 9.900 1.00 95.25 211 SER A N 1
ATOM 1557 C CA . SER A 1 211 ? -5.877 -1.787 8.495 1.00 95.25 211 SER A CA 1
ATOM 1558 C C . SER A 1 211 ? -5.784 -0.556 7.596 1.00 95.25 211 SER A C 1
ATOM 1560 O O . SER A 1 211 ? -5.076 -0.598 6.600 1.00 95.25 211 SER A O 1
ATOM 1562 N N . GLU A 1 212 ? -6.455 0.546 7.947 1.00 95.25 212 GLU A N 1
ATOM 1563 C CA . GLU A 1 212 ? -6.533 1.729 7.076 1.00 95.25 212 GLU A CA 1
ATOM 1564 C C . GLU A 1 212 ? -5.247 2.556 7.047 1.00 95.25 212 GLU A C 1
ATOM 1566 O O . GLU A 1 212 ? -4.863 3.061 5.990 1.00 95.25 212 GLU A O 1
ATOM 1571 N N . SER A 1 213 ? -4.535 2.655 8.175 1.00 96.38 213 SER A N 1
ATOM 1572 C CA . SER A 1 213 ? -3.219 3.304 8.182 1.00 96.38 213 SER A CA 1
ATOM 1573 C C . SER A 1 213 ? -2.201 2.520 7.354 1.00 96.38 213 SER A C 1
ATOM 1575 O O . SER A 1 213 ? -1.487 3.121 6.557 1.00 96.38 213 SER A O 1
ATOM 1577 N N . ALA A 1 214 ? -2.170 1.188 7.469 1.00 96.12 214 ALA A N 1
ATOM 1578 C CA . ALA A 1 214 ? -1.279 0.348 6.672 1.00 96.12 214 ALA A CA 1
ATOM 1579 C C . ALA A 1 214 ? -1.650 0.346 5.182 1.00 96.12 214 ALA A C 1
ATOM 1581 O O . ALA A 1 214 ? -0.763 0.457 4.336 1.00 96.12 214 ALA A O 1
ATOM 1582 N N . ASN A 1 215 ? -2.947 0.268 4.862 1.00 94.88 215 ASN A N 1
ATOM 1583 C CA . ASN A 1 215 ? -3.463 0.361 3.497 1.00 94.88 215 ASN A CA 1
ATOM 1584 C C . ASN A 1 215 ? -2.937 1.621 2.802 1.00 94.88 215 ASN A C 1
ATOM 1586 O O . ASN A 1 215 ? -2.269 1.535 1.773 1.00 94.88 215 ASN A O 1
ATOM 1590 N N . ASN A 1 216 ? -3.162 2.790 3.411 1.00 94.75 216 ASN A N 1
ATOM 1591 C CA . ASN A 1 216 ? -2.758 4.049 2.797 1.00 94.75 216 ASN A CA 1
ATOM 1592 C C . ASN A 1 216 ? -1.235 4.249 2.817 1.00 94.75 216 ASN A C 1
ATOM 1594 O O . ASN A 1 216 ? -0.668 4.752 1.852 1.00 94.75 216 ASN A O 1
ATOM 1598 N N . ALA A 1 217 ? -0.552 3.794 3.872 1.00 95.38 217 ALA A N 1
ATOM 1599 C CA . ALA A 1 217 ? 0.905 3.858 3.947 1.00 95.38 217 ALA A CA 1
ATOM 1600 C C . ALA A 1 217 ? 1.606 2.993 2.882 1.00 95.38 217 ALA A C 1
ATOM 1602 O O . ALA A 1 217 ? 2.715 3.314 2.457 1.00 95.38 217 ALA A O 1
ATOM 1603 N N . THR A 1 218 ? 0.952 1.924 2.413 1.00 93.69 218 THR A N 1
ATOM 1604 C CA . THR A 1 218 ? 1.467 1.086 1.317 1.00 93.69 218 THR A CA 1
ATOM 1605 C C . THR A 1 218 ? 1.665 1.907 0.043 1.00 93.69 218 THR A C 1
ATOM 1607 O O . THR A 1 218 ? 2.634 1.683 -0.674 1.00 93.69 218 THR A O 1
ATOM 1610 N N . VAL A 1 219 ? 0.800 2.893 -0.223 1.00 89.81 219 VAL A N 1
ATOM 1611 C CA . VAL A 1 219 ? 0.902 3.746 -1.418 1.00 89.81 219 VAL A CA 1
ATOM 1612 C C . VAL A 1 219 ? 2.204 4.543 -1.407 1.00 89.81 219 VAL A C 1
ATOM 1614 O O . VAL A 1 219 ? 2.956 4.488 -2.376 1.00 89.81 219 VAL A O 1
ATOM 1617 N N . GLY A 1 220 ? 2.508 5.241 -0.307 1.00 89.50 220 GLY A N 1
ATOM 1618 C CA . GLY A 1 220 ? 3.767 5.980 -0.184 1.00 89.50 220 GLY A CA 1
ATOM 1619 C C . GLY A 1 220 ? 4.984 5.055 -0.203 1.00 89.50 220 GLY A C 1
ATOM 1620 O O . GLY A 1 220 ? 5.964 5.366 -0.870 1.00 89.50 220 GLY A O 1
ATOM 1621 N N . GLY A 1 221 ? 4.888 3.886 0.441 1.00 90.12 221 GLY A N 1
ATOM 1622 C CA . GLY A 1 221 ? 5.926 2.852 0.410 1.00 90.12 221 GLY A CA 1
ATOM 1623 C C . GLY A 1 221 ? 6.246 2.349 -0.999 1.00 90.12 221 GLY A C 1
ATOM 1624 O O . GLY A 1 221 ? 7.415 2.230 -1.352 1.00 90.12 221 GLY A O 1
ATOM 1625 N N . ALA A 1 222 ? 5.225 2.119 -1.827 1.00 89.38 222 ALA A N 1
ATOM 1626 C CA . ALA A 1 222 ? 5.385 1.658 -3.208 1.00 89.38 222 ALA A CA 1
ATOM 1627 C C . ALA A 1 222 ? 6.038 2.702 -4.121 1.00 89.38 222 ALA A C 1
ATOM 1629 O O . ALA A 1 222 ? 6.721 2.346 -5.081 1.00 89.38 222 ALA A O 1
ATOM 1630 N N . LEU A 1 223 ? 5.870 3.989 -3.811 1.00 90.00 223 LEU A N 1
ATOM 1631 C CA . LEU A 1 223 ? 6.526 5.066 -4.549 1.00 90.00 223 LEU A CA 1
ATOM 1632 C C . LEU A 1 223 ? 8.027 5.158 -4.258 1.00 90.00 223 LEU A C 1
ATOM 1634 O O . LEU A 1 223 ? 8.752 5.690 -5.092 1.00 90.00 223 LEU A O 1
ATOM 1638 N N . ILE A 1 224 ? 8.503 4.636 -3.120 1.00 90.88 224 ILE A N 1
ATOM 1639 C CA . ILE A 1 224 ? 9.922 4.707 -2.737 1.00 90.88 224 ILE A CA 1
ATOM 1640 C C . ILE A 1 224 ? 10.811 4.067 -3.808 1.00 90.88 224 ILE A C 1
ATOM 1642 O O . ILE A 1 224 ? 11.604 4.796 -4.405 1.00 90.88 224 ILE A O 1
ATOM 1646 N N . PRO A 1 225 ? 10.691 2.759 -4.111 1.00 86.81 225 PRO A N 1
ATOM 1647 C CA . PRO A 1 225 ? 11.499 2.142 -5.157 1.00 86.81 225 PRO A CA 1
ATOM 1648 C C . PRO A 1 225 ? 11.152 2.680 -6.549 1.00 86.81 225 PRO A C 1
ATOM 1650 O O . PRO A 1 225 ? 12.057 2.848 -7.350 1.00 86.81 225 PRO A O 1
ATOM 1653 N N . LEU A 1 226 ? 9.884 3.004 -6.832 1.00 86.81 226 LEU A N 1
ATOM 1654 C CA . LEU A 1 226 ? 9.473 3.503 -8.150 1.00 86.81 226 LEU A CA 1
ATOM 1655 C C . LEU A 1 226 ? 10.190 4.809 -8.525 1.00 86.81 226 LEU A C 1
ATOM 1657 O O . LEU A 1 226 ? 10.678 4.959 -9.635 1.00 86.81 226 LEU A O 1
ATOM 1661 N N . VAL A 1 227 ? 10.253 5.769 -7.602 1.00 86.44 227 VAL A N 1
ATOM 1662 C CA . VAL A 1 227 ? 10.869 7.076 -7.875 1.00 86.44 227 VAL A CA 1
ATOM 1663 C C . VAL A 1 227 ? 12.395 7.011 -7.782 1.00 86.44 227 VAL A C 1
ATOM 1665 O O . VAL A 1 227 ? 13.073 7.758 -8.480 1.00 86.44 227 VAL A O 1
ATOM 1668 N N . SER A 1 228 ? 12.940 6.144 -6.923 1.00 85.25 228 SER A N 1
ATOM 1669 C CA . SER A 1 228 ? 14.390 6.069 -6.690 1.00 85.25 228 SER A CA 1
ATOM 1670 C C . SER A 1 228 ? 15.138 5.128 -7.636 1.00 85.25 228 SER A C 1
ATOM 1672 O O . SER A 1 228 ? 16.293 5.402 -7.944 1.00 85.25 228 SER A O 1
ATOM 1674 N N . LEU A 1 229 ? 14.514 4.035 -8.086 1.00 79.06 229 LEU A N 1
ATOM 1675 C CA . LEU A 1 229 ? 15.144 3.020 -8.940 1.00 79.06 229 LEU A CA 1
ATOM 1676 C C . LEU A 1 229 ? 14.737 3.128 -10.419 1.00 79.06 229 LEU A C 1
ATOM 1678 O O . LEU A 1 229 ? 15.465 2.605 -11.260 1.00 79.06 229 LEU A O 1
ATOM 1682 N N . GLY A 1 230 ? 13.629 3.818 -10.728 1.00 65.31 230 GLY A N 1
ATOM 1683 C CA . GLY A 1 230 ? 13.088 3.960 -12.087 1.00 65.31 230 GLY A CA 1
ATOM 1684 C C . GLY A 1 230 ? 12.160 2.822 -12.487 1.00 65.31 230 GLY A C 1
ATOM 1685 O O . GLY A 1 230 ? 12.671 1.752 -12.881 1.00 65.31 230 GLY A O 1
#

Solvent-accessible surface area (backbone atoms only — not comparable to full-atom values): 11532 Å² total; per-residue (Å²): 106,73,12,33,56,42,22,22,74,72,52,31,38,24,44,34,49,28,44,30,53,54,23,23,52,51,6,34,53,52,8,42,52,48,28,68,70,44,27,60,65,43,31,62,48,44,78,71,57,49,74,68,50,54,49,52,52,50,52,49,26,54,55,34,33,28,70,61,22,77,99,42,41,67,58,27,44,51,52,49,52,51,52,52,60,63,63,53,29,10,46,37,93,88,77,62,50,73,30,83,29,90,88,42,75,79,29,43,76,25,73,53,65,68,64,52,52,52,48,54,53,52,50,53,47,52,55,46,52,68,70,61,45,98,68,73,73,76,79,78,74,73,50,93,44,66,41,78,75,59,76,70,62,51,63,79,40,48,69,51,40,52,52,9,10,50,44,1,17,56,38,16,48,37,58,51,47,54,42,66,60,18,14,51,51,17,26,54,51,42,42,74,72,42,97,57,51,84,40,56,68,63,33,21,66,63,40,26,26,10,23,30,3,1,32,38,0,11,57,31,13,38,46,28,51,50,74,24,64,105

pLDDT: mean 85.54, std 9.56, range [48.84, 96.94]

Foldseek 3Di:
DLQQVLCLLVQNNLQSVLLLVVLLVLLQVLLLVVLVVQQVVLLVVLVVDDPVNVVVLVVQLLVLQLVVPPPHSPVSNVVVVVVVVQQQAAQDPPPRDGGPCVPPPVRNHGDDPVVVVCCCVVVVVVVVCVVCDPPPPPPPSDHPHHNDDDPVVVVVCVVLSNVLSVLLLQQLLRRNRALQNSLVVSLVVLLVPDPCVVCRSNNDSSSSSSNSSSSSSSVSSNVSCVSSND

Radius of gyration: 21.15 Å; Cα contacts (8 Å, |Δi|>4): 342; chains: 1; bounding box: 56×34×64 Å

Secondary structure (DSSP, 8-state):
-TTHHHHHHTT-HHHHHHHHHHHHHHHHHHHHHHHHHHHHHHHHHHTT--HHHHHHHHHHHHHHHHHHSTT-HHHHHHHHHHHHHHH--EE-TTT--EES-TT-GGGTT---HHHHHHHHHHHHHHHHHHHHTT------------SPPPHHHHHHHHHHHHHHHHHHHHHHHSTT--HHHHHHHHHHHHHHH-S-GGGTTTT-HHHHHHHHHHHHHHHHHHHHHHHHH-

Mean predicted aligned error: 8.61 Å

InterPro domains:
  IPR002823 Protein of unknown function DUF112, transmembrane [PF01970] (1-230)

Organism: NCBI:txid408172

Sequence (230 aa):
TLDGYPMAKSGRPGRALGLGIGASLFGGVISWLFLWSLAEPLADLSTKLGPFDYFSMTLLALALIAGVGGSSPAKGWLAGFIGMFCALPGAHPASGEPRLTFGFVEMDAGFRLLPVLIGVFALGKILRDLQEGNSSSIERIDGDDKPWLSLHEWKGHLGNLFRSSCIGSFIGALPGVGANIGSLTAYSTAKRFSRKPEEFGKGSPEGIIASESANNATVGGALIPLVSLG